Protein AF-A0A4Y8L0P9-F1 (afdb_monomer_lite)

Organism: NCBI:txid45254

InterPro domains:
  IPR027848 Protein of unknown function DUF4494 [PF14902] (101-232)

Sequence (253 aa):
MNLLQKKTLPVEEANGWYLMQTEKRYWDEDFLNEDTGNVSTVERYETLCGKGTQINDILKSLLIENDIKTVKVSNIPLLGQQEKNLNLWGTDVKILTGKGNKKSYIVTADSPAAAEVFISEYLEVNLEATFKLIKINEQDYQKVIKIYDSEKEQLKLNKKRICWYKAQIYSLFDDGEDEGEGSSAGSRNVLVQATSFDKAMAAIKAVMTQNEFDSIYNTFKKLEELSIVDVFMPDENLVYYSDEDLTKITVED

Foldseek 3Di:
DDPKDKDKDFLVPQAQWFAQAFDKAKDWDWDQDPVPRDIDIDIDIDTQGGQQDGRDPVSSVSCVVRVNGITMTINGGDDDDDDQDWFKKKWWKWFPPDPTDIAIEIATDSDQVRVVVVVVVVCVVPPPTDMDTDDIDTDQAPAEAEADVVVVVVCVVVVQDKFKKKFWFFFPDPVPPDPDPDDDRDIHIYIYIDSDPVVRLLRLPLVDPPPGGPGGGPDMDTCVVVNYDYYHDDPPRYHYDDPVSSVVVVVVD

pLDDT: mean 80.25, std 14.43, range [36.34, 96.75]

Structure (mmCIF, N/CA/C/O backbone):
data_AF-A0A4Y8L0P9-F1
#
_entry.id   AF-A0A4Y8L0P9-F1
#
loop_
_atom_site.group_PDB
_atom_site.id
_atom_site.type_symbol
_atom_site.label_atom_id
_atom_site.label_alt_id
_atom_site.label_comp_id
_atom_site.label_asym_id
_atom_site.label_entity_id
_atom_site.label_seq_id
_atom_site.pdbx_PDB_ins_code
_atom_site.Cartn_x
_atom_site.Cartn_y
_atom_site.Cartn_z
_atom_site.occupancy
_atom_site.B_iso_or_equiv
_atom_site.auth_seq_id
_atom_site.auth_comp_id
_atom_site.auth_asym_id
_atom_site.auth_atom_id
_atom_site.pdbx_PDB_model_num
ATOM 1 N N . MET A 1 1 ? -9.695 -21.841 29.393 1.00 52.19 1 MET A N 1
ATOM 2 C CA . MET A 1 1 ? -9.459 -20.520 28.770 1.00 52.19 1 MET A CA 1
ATOM 3 C C . MET A 1 1 ? -10.555 -20.293 27.747 1.00 52.19 1 MET A C 1
ATOM 5 O O . MET A 1 1 ? -10.726 -21.152 26.892 1.00 52.19 1 MET A O 1
ATOM 9 N N . ASN A 1 2 ? -11.312 -19.198 27.847 1.00 60.72 2 ASN A N 1
ATOM 10 C CA . ASN A 1 2 ? -12.211 -18.814 26.758 1.00 60.72 2 ASN A CA 1
ATOM 11 C C . ASN A 1 2 ? -11.352 -18.400 25.562 1.00 60.72 2 ASN A C 1
ATOM 13 O O . ASN A 1 2 ? -10.465 -17.562 25.703 1.00 60.72 2 ASN A O 1
ATOM 17 N N . LEU A 1 3 ? -11.591 -19.016 24.407 1.00 81.56 3 LEU A N 1
ATOM 18 C CA . LEU A 1 3 ? -10.968 -18.600 23.154 1.00 81.56 3 LEU A CA 1
ATOM 19 C C . LEU A 1 3 ? -11.388 -17.159 22.838 1.00 81.56 3 LEU A C 1
ATOM 21 O O . LEU A 1 3 ? -12.546 -16.783 23.050 1.00 81.56 3 LEU A O 1
ATOM 25 N N . LEU A 1 4 ? -10.445 -16.359 22.340 1.00 87.56 4 LEU A N 1
ATOM 26 C CA . LEU A 1 4 ? -10.720 -15.006 21.869 1.00 87.56 4 LEU A CA 1
ATOM 27 C C . LEU A 1 4 ? -11.671 -15.081 20.669 1.00 87.56 4 LEU A C 1
ATOM 29 O O . LEU A 1 4 ? -11.335 -15.651 19.634 1.00 87.56 4 LEU A O 1
ATOM 33 N N . GLN A 1 5 ? -12.849 -14.487 20.811 1.00 88.31 5 GLN A N 1
ATOM 34 C CA . GLN A 1 5 ? -13.837 -14.329 19.751 1.00 88.31 5 GLN A CA 1
ATOM 35 C C . GLN A 1 5 ? -13.847 -12.870 19.310 1.00 88.31 5 GLN A C 1
ATOM 37 O O . GLN A 1 5 ? -13.858 -11.975 20.153 1.00 88.31 5 GLN A O 1
ATOM 42 N N . LYS A 1 6 ? -13.845 -12.642 17.995 1.00 91.00 6 LYS A N 1
ATOM 43 C CA . LYS A 1 6 ? -13.871 -11.319 17.362 1.00 91.00 6 LYS A CA 1
ATOM 44 C C . LYS A 1 6 ? -15.041 -11.267 16.389 1.00 91.00 6 LYS A C 1
ATOM 46 O O . LYS A 1 6 ? -15.241 -12.232 15.650 1.00 91.00 6 LYS A O 1
ATOM 51 N N . LYS A 1 7 ? -15.804 -10.178 16.389 1.00 90.38 7 LYS A N 1
ATOM 52 C CA . LYS A 1 7 ? -16.951 -9.977 15.492 1.00 90.38 7 LYS A CA 1
ATOM 53 C C . LYS A 1 7 ? -17.064 -8.508 15.102 1.00 90.38 7 LYS A C 1
ATOM 55 O O . LYS A 1 7 ? -16.663 -7.643 15.872 1.00 90.38 7 LYS A O 1
ATOM 60 N N . THR A 1 8 ? -17.649 -8.242 13.942 1.00 92.25 8 THR A N 1
ATOM 61 C CA . THR A 1 8 ? -18.231 -6.931 13.635 1.00 92.25 8 THR A CA 1
ATOM 62 C C . THR A 1 8 ? -19.728 -7.052 13.871 1.00 92.25 8 THR A C 1
ATOM 64 O O . THR A 1 8 ? -20.345 -7.959 13.313 1.00 92.25 8 THR A O 1
ATOM 67 N N . LEU A 1 9 ? -20.291 -6.199 14.722 1.00 92.00 9 LEU A N 1
ATOM 68 C CA . LEU A 1 9 ? -21.715 -6.207 15.065 1.00 92.00 9 LEU A CA 1
ATOM 69 C C . LEU A 1 9 ? -22.318 -4.812 14.861 1.00 92.00 9 LEU A C 1
ATOM 71 O O . LEU A 1 9 ? -21.592 -3.823 15.021 1.00 92.00 9 LEU A O 1
ATOM 75 N N . PRO A 1 10 ? -23.625 -4.715 14.557 1.00 95.44 10 PRO A N 1
ATOM 76 C CA . PRO A 1 10 ? -24.383 -3.486 14.765 1.00 95.44 10 PRO A CA 1
ATOM 77 C C . PRO A 1 10 ? -24.234 -3.011 16.214 1.00 95.44 10 PRO A C 1
ATOM 79 O O . PRO A 1 10 ? -24.186 -3.836 17.135 1.00 95.44 10 PRO A O 1
ATOM 82 N N . VAL A 1 11 ? -24.143 -1.698 16.432 1.00 94.25 11 VAL A N 1
ATOM 83 C CA . VAL A 1 11 ? -23.936 -1.130 17.778 1.00 94.25 11 VAL A CA 1
ATOM 84 C C . VAL A 1 11 ? -25.048 -1.550 18.741 1.00 94.25 11 VAL A C 1
ATOM 86 O O . VAL A 1 11 ? -24.783 -1.857 19.905 1.00 94.25 11 VAL A O 1
ATOM 89 N N . GLU A 1 12 ? -26.278 -1.658 18.250 1.00 94.12 12 GLU A N 1
ATOM 90 C CA . GLU A 1 12 ? -27.466 -2.058 19.002 1.00 94.12 12 GLU A CA 1
ATOM 91 C C . GLU A 1 12 ? -27.321 -3.456 19.628 1.00 94.12 12 GLU A C 1
ATOM 93 O O . GLU A 1 12 ? -27.795 -3.693 20.744 1.00 94.12 12 GLU A O 1
ATOM 98 N N . GLU A 1 13 ? -26.615 -4.359 18.942 1.00 94.88 13 GLU A N 1
ATOM 99 C CA . GLU A 1 13 ? -26.410 -5.760 19.333 1.00 94.88 13 GLU A CA 1
ATOM 100 C C . GLU A 1 13 ? -25.115 -5.986 20.132 1.00 94.88 13 GLU A C 1
ATOM 102 O O . GLU A 1 13 ? -24.871 -7.080 20.646 1.00 94.88 13 GLU A O 1
ATOM 107 N N . ALA A 1 14 ? -24.270 -4.963 20.265 1.00 93.88 14 ALA A N 1
ATOM 108 C CA . ALA A 1 14 ? -22.917 -5.099 20.798 1.00 93.88 14 ALA A CA 1
ATOM 109 C C . ALA A 1 14 ? -22.829 -5.062 22.339 1.00 93.88 14 ALA A C 1
ATOM 111 O O . ALA A 1 14 ? -21.731 -5.087 22.898 1.00 93.88 14 ALA A O 1
ATOM 112 N N . ASN A 1 15 ? -23.966 -5.026 23.045 1.00 94.75 15 ASN A N 1
ATOM 113 C CA . ASN A 1 15 ? -24.003 -4.903 24.504 1.00 94.75 15 ASN A CA 1
ATOM 114 C C . ASN A 1 15 ? -23.247 -6.048 25.204 1.00 94.75 15 ASN A C 1
ATOM 116 O O . ASN A 1 15 ? -23.422 -7.223 24.876 1.00 94.75 15 ASN A O 1
ATOM 120 N N . GLY A 1 16 ? -22.414 -5.707 26.187 1.00 93.31 16 GLY A N 1
ATOM 121 C CA . GLY A 1 16 ? -21.605 -6.662 26.947 1.00 93.31 16 GLY A CA 1
ATOM 122 C C . GLY A 1 16 ? -20.302 -7.102 26.268 1.00 93.31 16 GLY A C 1
ATOM 123 O O . GLY A 1 16 ? -19.461 -7.694 26.949 1.00 93.31 16 GLY A O 1
ATOM 124 N N . TRP A 1 17 ? -20.091 -6.786 24.985 1.00 96.75 17 TRP A N 1
ATOM 125 C CA . TRP A 1 17 ? -18.815 -7.004 24.300 1.00 96.75 17 TRP A CA 1
ATOM 126 C C . TRP A 1 17 ? -17.818 -5.867 24.568 1.00 96.75 17 TRP A C 1
ATOM 128 O O . TRP A 1 17 ? -18.194 -4.785 25.007 1.00 96.75 17 TRP A O 1
ATOM 138 N N . TYR A 1 18 ? -16.536 -6.097 24.283 1.00 95.69 18 TYR A N 1
ATOM 139 C CA . TYR A 1 18 ? -15.468 -5.106 24.438 1.00 95.69 18 TYR A CA 1
ATOM 140 C C . TYR A 1 18 ? -15.005 -4.571 23.085 1.00 95.69 18 TYR A C 1
ATOM 142 O O . TYR A 1 18 ? -14.756 -5.359 22.168 1.00 95.69 18 TYR A O 1
ATOM 150 N N . LEU A 1 19 ? -14.820 -3.256 22.969 1.00 92.81 19 LEU A N 1
ATOM 151 C CA . LEU A 1 19 ? -14.324 -2.617 21.746 1.00 92.81 19 LEU A CA 1
ATOM 152 C C . LEU A 1 19 ? -12.920 -3.105 21.368 1.00 92.81 19 LEU A C 1
ATOM 154 O O . LEU A 1 19 ? -12.025 -3.201 22.209 1.00 92.81 19 LEU A O 1
ATOM 158 N N . MET A 1 20 ? -12.703 -3.391 20.085 1.00 91.25 20 MET A N 1
ATOM 159 C CA . MET A 1 20 ? -11.395 -3.812 19.566 1.00 91.25 20 MET A CA 1
ATOM 160 C C . MET A 1 20 ? -10.503 -2.655 19.110 1.00 91.25 20 MET A C 1
ATOM 162 O O . MET A 1 20 ? -9.304 -2.863 18.898 1.00 91.25 20 MET A O 1
ATOM 166 N N . GLN A 1 21 ? -11.069 -1.463 18.962 1.00 88.19 21 GLN A N 1
ATOM 167 C CA . GLN A 1 21 ? -10.394 -0.248 18.519 1.00 88.19 21 GLN A CA 1
ATOM 168 C C . GLN A 1 21 ? -10.961 0.955 19.279 1.00 88.19 21 GLN A C 1
ATOM 170 O O . GLN A 1 21 ? -12.032 0.862 19.874 1.00 88.19 21 GLN A O 1
ATOM 175 N N . THR A 1 22 ? -10.210 2.052 19.297 1.00 89.06 22 THR A N 1
ATOM 176 C CA . THR A 1 22 ? -10.682 3.327 19.840 1.00 89.06 22 THR A CA 1
ATOM 177 C C . THR A 1 22 ? -11.593 3.969 18.806 1.00 89.06 22 THR A C 1
ATOM 179 O O . THR A 1 22 ? -11.155 4.196 17.679 1.00 89.06 22 THR A O 1
ATOM 182 N N . GLU A 1 23 ? -12.835 4.253 19.182 1.00 91.06 23 GLU A N 1
ATOM 183 C CA . GLU A 1 23 ? -13.793 4.912 18.297 1.00 91.06 23 GLU A CA 1
ATOM 184 C C . GLU A 1 23 ? -13.637 6.429 18.421 1.00 91.06 23 GLU A C 1
ATOM 186 O O . GLU A 1 23 ? -13.545 6.980 19.527 1.00 91.06 23 GLU A O 1
ATOM 191 N N . LYS A 1 24 ? -13.568 7.100 17.272 1.00 91.19 24 LYS A N 1
ATOM 192 C CA . LYS A 1 24 ? -13.300 8.533 17.158 1.00 91.19 24 LYS A CA 1
ATOM 193 C C . LYS A 1 24 ? -14.349 9.192 16.277 1.00 91.19 24 LYS A C 1
ATOM 195 O O . LYS A 1 24 ? -14.805 8.596 15.305 1.00 91.19 24 LYS A O 1
ATOM 200 N N . ARG A 1 25 ? -14.679 10.435 16.599 1.00 88.31 25 ARG A N 1
ATOM 201 C CA . ARG A 1 25 ? -15.443 11.331 15.734 1.00 88.31 25 ARG A CA 1
ATOM 202 C C . ARG A 1 25 ? -14.465 12.247 15.016 1.00 88.31 25 ARG A C 1
ATOM 204 O O . ARG A 1 25 ? -13.615 12.830 15.683 1.00 88.31 25 ARG A O 1
ATOM 211 N N . TYR A 1 26 ? -14.620 12.392 13.707 1.00 86.62 26 TYR A N 1
ATOM 212 C CA . TYR A 1 26 ? -13.835 13.307 12.881 1.00 86.62 26 TYR A CA 1
ATOM 213 C C . TYR A 1 26 ? -14.712 14.465 12.401 1.00 86.62 26 TYR A C 1
ATOM 215 O O . TYR A 1 26 ? -15.915 14.282 12.191 1.00 86.62 26 TYR A O 1
ATOM 223 N N . TRP A 1 27 ? -14.133 15.653 12.269 1.00 89.81 27 TRP A N 1
ATOM 224 C CA . TRP A 1 27 ? -14.776 16.797 11.625 1.00 89.81 27 TRP A CA 1
ATOM 225 C C . TRP A 1 27 ? -13.727 17.725 11.021 1.00 89.81 27 TRP A C 1
ATOM 227 O O . TRP A 1 27 ? -12.618 17.843 11.543 1.00 89.81 27 TRP A O 1
ATOM 237 N N . ASP A 1 28 ? -14.112 18.406 9.951 1.00 89.94 28 ASP A N 1
ATOM 238 C CA . ASP A 1 28 ? -13.279 19.403 9.294 1.00 89.94 28 ASP A CA 1
ATOM 2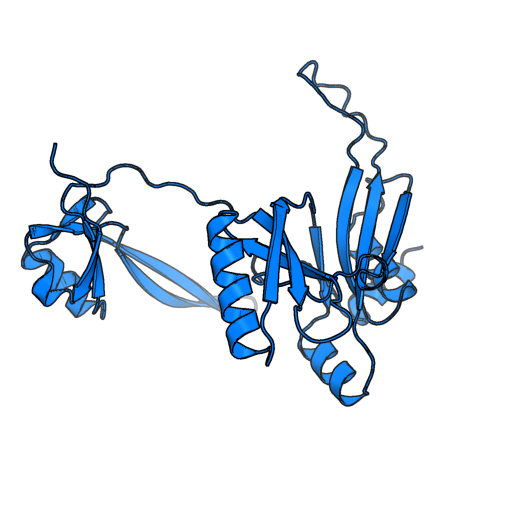39 C C . ASP A 1 28 ? -13.485 20.774 9.937 1.00 89.94 28 ASP A C 1
ATOM 241 O O . ASP A 1 28 ? -14.614 21.194 10.212 1.00 89.94 28 ASP A O 1
ATOM 245 N N . GLU A 1 29 ? -12.382 21.469 10.196 1.00 89.25 29 GLU A N 1
ATOM 246 C CA . GLU A 1 29 ? -12.377 22.839 10.689 1.00 89.25 29 GLU A CA 1
ATOM 247 C C . GLU A 1 29 ? -11.631 23.726 9.688 1.00 89.25 29 GLU A C 1
ATOM 249 O O . GLU A 1 29 ? -10.442 23.532 9.418 1.00 89.25 29 GLU A O 1
ATOM 254 N N . ASP A 1 30 ? -12.354 24.686 9.115 1.00 88.38 30 ASP A N 1
ATOM 255 C CA . ASP A 1 30 ? -11.819 25.631 8.144 1.00 88.38 30 ASP A CA 1
ATOM 256 C C . ASP A 1 30 ? -11.225 26.846 8.854 1.00 88.38 30 ASP A C 1
ATOM 258 O O . ASP A 1 30 ? -11.911 27.577 9.573 1.00 88.38 30 ASP A O 1
ATOM 262 N N . PHE A 1 31 ? -9.946 27.097 8.600 1.00 81.88 31 PHE A N 1
ATOM 263 C CA . PHE A 1 31 ? -9.240 28.272 9.091 1.00 81.88 31 PHE A CA 1
ATOM 264 C C . PHE A 1 31 ? -8.984 29.231 7.936 1.00 81.88 31 PHE A C 1
ATOM 266 O O . PHE A 1 31 ? -8.314 28.885 6.963 1.00 81.88 31 PHE A O 1
ATOM 273 N N . LEU A 1 32 ? -9.494 30.457 8.051 1.00 82.12 32 LEU A N 1
ATOM 274 C CA . LEU A 1 32 ? -9.137 31.538 7.143 1.00 82.12 32 LEU A CA 1
ATOM 275 C C . LEU A 1 32 ? -7.793 32.120 7.582 1.00 82.12 32 LEU A C 1
ATOM 277 O O . LEU A 1 32 ? -7.670 32.667 8.677 1.00 82.12 32 LEU A O 1
ATOM 281 N N . ASN A 1 33 ? -6.786 32.020 6.724 1.00 78.00 33 ASN A N 1
ATOM 282 C CA . ASN A 1 33 ? -5.516 32.689 6.941 1.00 78.00 33 ASN A CA 1
ATOM 283 C C . ASN A 1 33 ? -5.669 34.171 6.557 1.00 78.00 33 ASN A C 1
ATOM 285 O O . ASN A 1 33 ? -5.747 34.500 5.373 1.00 78.00 33 ASN A O 1
ATOM 289 N N . GLU A 1 34 ? -5.731 35.058 7.553 1.00 78.06 34 GLU A N 1
ATOM 290 C CA . GLU A 1 34 ? -5.972 36.497 7.351 1.00 78.06 34 GLU A CA 1
ATOM 291 C C . GLU A 1 34 ? -4.871 37.196 6.530 1.00 78.06 34 GLU A C 1
ATOM 293 O O . GLU A 1 34 ? -5.160 38.174 5.842 1.00 78.06 34 GLU A O 1
ATOM 298 N N . ASP A 1 35 ? -3.643 36.666 6.523 1.00 75.31 35 ASP A N 1
ATOM 299 C CA . ASP A 1 35 ? -2.514 37.243 5.780 1.00 75.31 35 ASP A CA 1
ATOM 300 C C . ASP A 1 35 ? -2.540 36.889 4.283 1.00 75.31 35 ASP A C 1
ATOM 302 O O . ASP A 1 35 ? -2.032 37.639 3.448 1.00 75.31 35 ASP A O 1
ATOM 306 N N . THR A 1 36 ? -3.120 35.739 3.925 1.00 77.00 36 THR A N 1
ATOM 307 C CA . THR A 1 36 ? -3.117 35.216 2.542 1.00 77.00 36 THR A CA 1
ATOM 308 C C . THR A 1 36 ? -4.503 35.146 1.903 1.00 77.00 36 THR A C 1
ATOM 310 O O . THR A 1 36 ? -4.601 34.998 0.687 1.00 77.00 36 THR A O 1
ATOM 313 N N . GLY A 1 37 ? -5.575 35.247 2.693 1.00 76.12 37 GLY A N 1
ATOM 314 C CA . GLY A 1 37 ? -6.960 35.079 2.245 1.00 76.12 37 GLY A CA 1
ATOM 315 C C . GLY A 1 37 ? -7.337 33.637 1.881 1.00 76.12 37 GLY A C 1
ATOM 316 O O . GLY A 1 37 ? -8.448 33.405 1.407 1.00 76.12 37 GLY A O 1
ATOM 317 N N . ASN A 1 38 ? -6.437 32.672 2.093 1.00 76.75 38 ASN A N 1
ATOM 318 C CA . ASN A 1 38 ? -6.672 31.263 1.792 1.00 76.75 38 ASN A CA 1
ATOM 319 C C . ASN A 1 38 ? -7.375 30.558 2.958 1.00 76.75 38 ASN A C 1
ATOM 321 O O . ASN A 1 38 ? -7.052 30.792 4.123 1.00 76.75 38 ASN A O 1
ATOM 325 N N . VAL A 1 39 ? -8.301 29.656 2.631 1.00 78.06 39 VAL A N 1
ATOM 326 C CA . VAL A 1 39 ? -8.929 28.749 3.598 1.00 78.06 39 VAL A CA 1
ATOM 327 C C . VAL A 1 39 ? -8.111 27.463 3.648 1.00 78.06 39 VAL A C 1
ATOM 329 O O . VAL A 1 39 ? -7.940 26.796 2.628 1.00 78.06 39 VAL A O 1
ATOM 332 N N . SER A 1 40 ? -7.587 27.127 4.821 1.00 79.50 40 SER A N 1
ATOM 333 C CA . SER A 1 40 ? -6.978 25.826 5.092 1.00 79.50 40 SER A CA 1
ATOM 334 C C . SER A 1 40 ? -7.942 24.979 5.910 1.00 79.50 40 SER A C 1
ATOM 336 O O . SER A 1 40 ? -8.287 25.359 7.029 1.00 79.50 40 SER A O 1
ATOM 338 N N . THR A 1 41 ? -8.336 23.831 5.374 1.00 81.12 41 THR A N 1
ATOM 339 C CA . THR A 1 41 ? -9.147 22.837 6.081 1.00 81.12 41 THR A CA 1
ATOM 340 C C . THR A 1 41 ? -8.237 21.910 6.879 1.00 81.12 41 THR A C 1
ATOM 342 O O . THR A 1 41 ? -7.267 21.369 6.341 1.00 81.12 41 THR A O 1
ATOM 345 N N . VAL A 1 42 ? -8.528 21.733 8.165 1.00 84.50 42 VAL A N 1
ATOM 346 C CA . VAL A 1 42 ? -7.805 20.812 9.050 1.00 84.50 42 VAL A CA 1
ATOM 347 C C . VAL A 1 42 ? -8.786 19.784 9.599 1.00 84.50 42 VAL A C 1
ATOM 349 O O . VAL A 1 42 ? -9.760 20.147 10.254 1.00 84.50 42 VAL A O 1
ATOM 352 N N . GLU A 1 43 ? -8.494 18.502 9.387 1.00 84.00 43 GLU A N 1
ATOM 353 C CA . GLU A 1 43 ? -9.258 17.410 9.992 1.00 84.00 43 GLU A CA 1
ATOM 354 C C . GLU A 1 43 ? -8.918 17.314 11.490 1.00 84.00 43 GLU A C 1
ATOM 356 O O . GLU A 1 43 ? -7.757 17.169 11.899 1.00 84.00 43 GLU A O 1
ATOM 361 N N . ARG A 1 44 ? -9.940 17.414 12.336 1.00 88.94 44 ARG A N 1
ATOM 362 C CA . ARG A 1 44 ? -9.860 17.227 13.787 1.00 88.94 44 ARG A CA 1
ATOM 363 C C . ARG A 1 44 ? -10.514 15.913 14.174 1.00 88.94 44 ARG A C 1
ATOM 365 O O . ARG A 1 44 ? -11.380 15.398 13.471 1.00 88.94 44 ARG A O 1
ATOM 372 N N . TYR A 1 45 ? -10.124 15.388 15.335 1.00 89.38 45 TYR A N 1
ATOM 373 C CA . TYR A 1 45 ? -10.791 14.231 15.910 1.00 89.38 45 TYR A CA 1
ATOM 374 C C . TYR A 1 45 ? -10.952 14.328 17.426 1.00 89.38 45 TYR A C 1
ATOM 376 O O . TYR A 1 45 ? -10.100 14.864 18.136 1.00 89.38 45 TYR A O 1
ATOM 384 N N . GLU A 1 46 ? -12.024 13.722 17.921 1.00 91.12 46 GLU A N 1
ATOM 385 C CA . GLU A 1 46 ? -12.300 13.501 19.338 1.00 91.12 46 GLU A CA 1
ATOM 386 C C . GLU A 1 46 ? -12.427 11.999 19.582 1.00 91.12 46 GLU A C 1
ATOM 388 O O . GLU A 1 46 ? -13.024 11.266 18.793 1.00 91.12 46 GLU A O 1
ATOM 393 N N . THR A 1 47 ? -11.851 11.518 20.681 1.00 92.00 47 THR A N 1
ATOM 394 C CA . THR A 1 47 ? -12.025 10.122 21.089 1.00 92.00 47 THR A CA 1
ATOM 395 C C . THR A 1 47 ? -13.355 9.968 21.816 1.00 92.00 47 THR A C 1
ATOM 397 O O . THR A 1 47 ? -13.525 10.529 22.893 1.00 92.00 47 THR A O 1
ATOM 400 N N . LEU A 1 48 ? -14.266 9.166 21.263 1.00 92.31 48 LEU A N 1
ATOM 401 C CA . LEU A 1 48 ? -15.562 8.875 21.882 1.00 92.31 48 LEU A CA 1
ATOM 402 C C . LEU A 1 48 ? -15.413 7.835 22.992 1.00 92.31 48 LEU A C 1
ATOM 404 O O . LEU A 1 48 ? -15.941 7.987 24.091 1.00 92.31 48 LEU A O 1
ATOM 408 N N . CYS A 1 49 ? -14.686 6.754 22.705 1.00 91.25 49 CYS A N 1
ATOM 409 C CA . CYS A 1 49 ? -14.428 5.697 23.674 1.00 91.25 49 CYS A CA 1
ATOM 410 C C . CYS A 1 49 ? -13.174 4.890 23.325 1.00 91.25 49 CYS A C 1
ATOM 412 O O . CYS A 1 49 ? -12.823 4.691 22.161 1.00 91.25 49 CYS A O 1
ATOM 414 N N . GLY A 1 50 ? -12.479 4.440 24.369 1.00 89.44 50 GLY A N 1
ATOM 415 C CA . GLY A 1 50 ? -11.217 3.726 24.245 1.00 89.44 50 GLY A CA 1
ATOM 416 C C . GLY A 1 50 ? -11.385 2.267 23.825 1.00 89.44 50 GLY A C 1
ATOM 417 O O . GLY A 1 50 ? -12.368 1.595 24.146 1.00 89.44 50 GLY A O 1
ATOM 418 N N . LYS A 1 51 ? -10.359 1.742 23.156 1.00 90.00 51 LYS A N 1
ATOM 419 C CA . LYS A 1 51 ? -10.203 0.303 22.951 1.00 90.00 51 LYS A CA 1
ATOM 420 C C . LYS A 1 51 ? -10.286 -0.459 24.282 1.00 90.00 51 LYS A C 1
ATOM 422 O O . LYS A 1 51 ? -9.731 -0.038 25.293 1.00 90.00 51 LYS A O 1
ATOM 427 N N . GLY A 1 52 ? -10.943 -1.615 24.266 1.00 92.31 52 GLY A N 1
ATOM 428 C CA . GLY A 1 52 ? -11.086 -2.482 25.433 1.00 92.31 52 GLY A CA 1
ATOM 429 C C . GLY A 1 52 ? -12.179 -2.044 26.409 1.00 92.31 52 GLY A C 1
ATOM 430 O O . GLY A 1 52 ? -12.434 -2.769 27.367 1.00 92.31 52 GLY A O 1
ATOM 431 N N . THR A 1 53 ? -12.860 -0.917 26.172 1.00 94.12 53 THR A N 1
ATOM 432 C CA . THR A 1 53 ? -14.044 -0.520 26.943 1.00 94.12 53 THR A CA 1
ATOM 433 C C . THR A 1 53 ? -15.204 -1.475 26.661 1.00 94.12 53 THR A C 1
ATOM 435 O O . THR A 1 53 ? -15.465 -1.835 25.510 1.00 94.12 53 THR A O 1
ATOM 438 N N . GLN A 1 54 ? -15.891 -1.910 27.7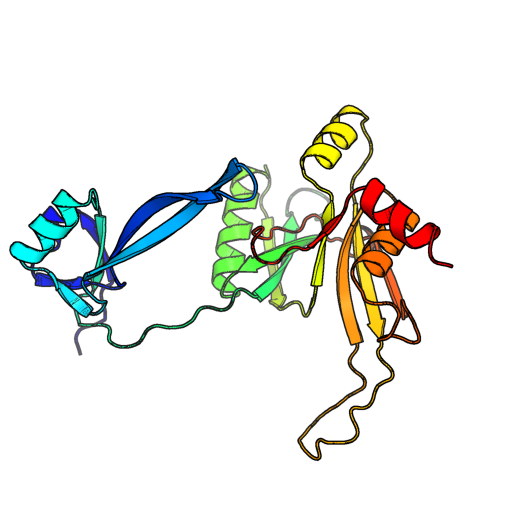21 1.00 96.19 54 GLN A N 1
ATOM 439 C CA . GLN A 1 54 ? -17.097 -2.722 27.591 1.00 96.19 54 GLN A CA 1
ATOM 440 C C . GLN A 1 54 ? -18.259 -1.855 27.111 1.00 96.19 54 GLN A C 1
ATOM 442 O O . GLN A 1 54 ? -18.530 -0.796 27.677 1.00 96.19 54 GLN A O 1
ATOM 447 N N . ILE A 1 55 ? -18.962 -2.325 26.090 1.00 96.00 55 ILE A N 1
ATOM 448 C CA . ILE A 1 55 ? -20.122 -1.648 25.529 1.00 96.00 55 ILE A CA 1
ATOM 449 C C . ILE A 1 55 ? -21.304 -1.840 26.478 1.00 96.00 55 ILE A C 1
ATOM 451 O O . ILE A 1 55 ? -21.696 -2.968 26.785 1.00 96.00 55 ILE A O 1
ATOM 455 N N . ASN A 1 56 ? -21.861 -0.717 26.922 1.00 95.88 56 ASN A N 1
ATOM 456 C CA . ASN A 1 56 ? -23.090 -0.613 27.699 1.00 95.88 56 ASN A CA 1
ATOM 457 C C . ASN A 1 56 ? -24.093 0.296 26.965 1.00 95.88 56 ASN A C 1
ATOM 459 O O . ASN A 1 56 ? -23.789 0.834 25.899 1.00 95.88 56 ASN A O 1
ATOM 463 N N . ASP A 1 5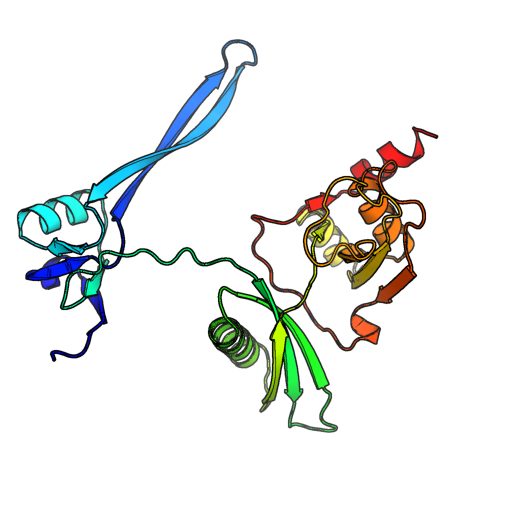7 ? -25.285 0.491 27.531 1.00 95.88 57 ASP A N 1
ATOM 464 C CA . ASP A 1 57 ? -26.327 1.310 26.897 1.00 95.88 57 ASP A CA 1
ATOM 465 C C . ASP A 1 57 ? -25.898 2.767 26.655 1.00 95.88 57 ASP A C 1
ATOM 467 O O . ASP A 1 57 ? -26.246 3.333 25.625 1.00 95.88 57 ASP A O 1
ATOM 471 N N . ILE A 1 58 ? -25.071 3.340 27.536 1.00 94.25 58 ILE A N 1
ATOM 472 C CA . ILE A 1 58 ? -24.538 4.704 27.385 1.00 94.25 58 ILE A CA 1
ATOM 473 C C . ILE A 1 58 ? -23.584 4.781 26.187 1.00 94.25 58 ILE A C 1
ATOM 475 O O . ILE A 1 58 ? -23.713 5.676 25.355 1.00 94.25 58 ILE A O 1
ATOM 479 N N . LEU A 1 59 ? -22.650 3.829 26.074 1.00 94.44 59 LEU A N 1
ATOM 480 C CA . LEU A 1 59 ? -21.708 3.770 24.955 1.00 94.44 59 LEU A CA 1
ATOM 481 C C . LEU A 1 59 ? -22.438 3.569 23.626 1.00 94.44 59 LEU A C 1
ATOM 483 O O . LEU A 1 59 ? -22.070 4.191 22.637 1.00 94.44 59 LEU A O 1
ATOM 487 N N . LYS A 1 60 ? -23.475 2.723 23.597 1.00 94.94 60 LYS A N 1
ATOM 488 C CA . LYS A 1 60 ? -24.282 2.521 22.387 1.00 94.94 60 LYS A CA 1
ATOM 489 C C . LYS A 1 60 ? -24.936 3.820 21.932 1.00 94.94 60 LYS A C 1
ATOM 491 O O . LYS A 1 60 ? -24.800 4.164 20.764 1.00 94.94 60 LYS A O 1
ATOM 496 N N . SER A 1 61 ? -25.594 4.543 22.842 1.00 94.38 61 SER A N 1
ATOM 497 C CA . SER A 1 61 ? -26.200 5.838 22.516 1.00 94.38 61 SER A CA 1
ATOM 498 C C . SER A 1 61 ? -25.160 6.817 21.975 1.00 94.38 61 SER A C 1
ATOM 500 O O . SER A 1 61 ? -25.376 7.389 20.913 1.00 94.38 61 SER A O 1
ATOM 502 N N . LEU A 1 62 ? -23.995 6.923 22.628 1.00 94.56 62 LEU A N 1
ATOM 503 C CA . LEU A 1 62 ? -22.905 7.792 22.176 1.00 94.56 62 LEU A CA 1
ATOM 504 C C . LEU A 1 62 ? -22.424 7.439 20.759 1.00 94.56 62 LEU A C 1
ATOM 506 O O . LEU A 1 62 ? -22.222 8.327 19.937 1.00 94.56 62 LEU A O 1
ATOM 510 N N . LEU A 1 63 ? -22.228 6.153 20.463 1.00 93.75 63 LEU A N 1
ATOM 511 C CA . LEU A 1 63 ? -21.778 5.698 19.145 1.00 93.75 63 LEU A CA 1
ATOM 512 C C . LEU A 1 63 ? -22.828 5.985 18.059 1.00 93.75 63 LEU A C 1
ATOM 514 O O . LEU A 1 63 ? -22.484 6.521 17.007 1.00 93.75 63 LEU A O 1
ATOM 518 N N . ILE A 1 64 ? -24.103 5.694 18.334 1.00 94.31 64 ILE A N 1
ATOM 519 C CA . ILE A 1 64 ? -25.215 5.925 17.398 1.00 94.31 64 ILE A CA 1
ATOM 520 C C . ILE A 1 64 ? -25.399 7.422 17.118 1.00 94.31 64 ILE A C 1
ATOM 522 O O . ILE A 1 64 ? -25.565 7.814 15.964 1.00 94.31 64 ILE A O 1
ATOM 526 N N . GLU A 1 65 ? -25.326 8.271 18.148 1.00 94.31 65 GLU A N 1
ATOM 527 C CA . GLU A 1 65 ? -25.418 9.734 18.013 1.00 94.31 65 GLU A CA 1
ATOM 528 C C . GLU A 1 65 ? -24.295 10.327 17.147 1.00 94.31 65 GLU A C 1
ATOM 530 O O . GLU A 1 65 ? -24.469 11.398 16.567 1.00 94.31 65 GLU A O 1
ATOM 535 N N . ASN A 1 66 ? -23.167 9.623 17.020 1.00 92.38 66 ASN A N 1
ATOM 536 C CA . ASN A 1 66 ? -22.033 10.008 16.179 1.00 92.38 66 ASN A CA 1
ATOM 537 C C . ASN A 1 66 ? -21.968 9.214 14.852 1.00 92.38 66 ASN A C 1
ATOM 539 O O . ASN A 1 66 ? -20.897 9.096 14.264 1.00 92.38 66 ASN A O 1
ATOM 543 N N . ASP A 1 67 ? -23.102 8.675 14.381 1.00 91.25 67 ASP A N 1
ATOM 544 C CA . ASP A 1 67 ? -23.272 7.920 13.118 1.00 91.25 67 ASP A CA 1
ATOM 545 C C . ASP A 1 67 ? -22.397 6.650 12.990 1.00 91.25 67 ASP A C 1
ATOM 547 O O . ASP A 1 67 ? -22.172 6.123 11.897 1.00 91.25 67 ASP A O 1
ATOM 551 N N . ILE A 1 68 ? -21.941 6.087 14.114 1.00 90.31 68 ILE A N 1
ATOM 552 C CA . ILE A 1 68 ? -21.226 4.806 14.134 1.00 90.31 68 ILE A CA 1
ATOM 553 C C . ILE A 1 68 ? -22.256 3.677 14.211 1.00 90.31 68 ILE A C 1
ATOM 555 O O . ILE A 1 68 ? -22.833 3.404 15.260 1.00 90.31 68 ILE A O 1
ATOM 559 N N . LYS A 1 69 ? -22.478 2.996 13.082 1.00 91.12 69 LYS A N 1
ATOM 560 C CA . LYS A 1 69 ? -23.501 1.935 12.947 1.00 91.12 69 LYS A CA 1
ATOM 561 C C . LYS A 1 69 ? -23.003 0.551 13.335 1.00 91.1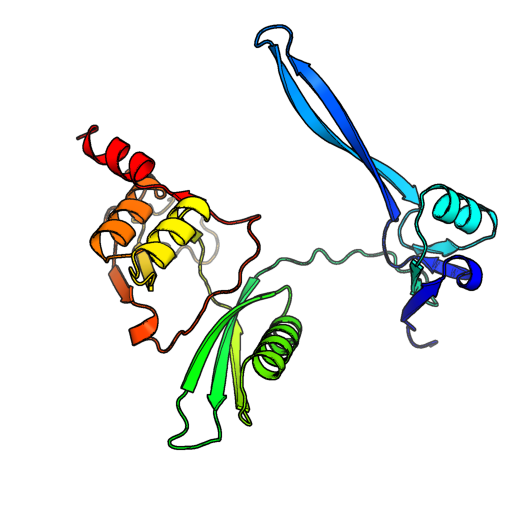2 69 LYS A C 1
ATOM 563 O O . LYS A 1 69 ? -23.774 -0.295 13.776 1.00 91.12 69 LYS A O 1
ATOM 568 N N . THR A 1 70 ? -21.711 0.296 13.153 1.00 92.62 70 THR A N 1
ATOM 569 C CA . THR A 1 70 ? -21.108 -1.019 13.391 1.00 92.62 70 THR A CA 1
ATOM 570 C C . THR A 1 70 ? -19.779 -0.883 14.101 1.00 92.62 70 THR A C 1
ATOM 572 O O . THR A 1 70 ? -18.987 -0.011 13.754 1.00 92.62 70 THR A O 1
ATOM 575 N N . VAL A 1 71 ? -19.499 -1.803 15.018 1.00 91.94 71 VAL A N 1
ATOM 576 C CA . VAL A 1 71 ? -18.260 -1.827 15.800 1.00 91.94 71 VAL A CA 1
ATOM 577 C C . VAL A 1 71 ? -17.595 -3.194 15.751 1.00 91.94 71 VAL A C 1
ATOM 579 O O . VAL A 1 71 ? -18.252 -4.239 15.695 1.00 91.94 71 VAL A O 1
ATOM 582 N N . LYS A 1 72 ? -16.260 -3.192 15.795 1.00 92.06 72 LYS A N 1
ATOM 583 C CA . LYS A 1 72 ? -15.458 -4.409 15.959 1.00 92.06 72 LYS A CA 1
ATOM 584 C C . LYS A 1 72 ? -15.314 -4.707 17.443 1.00 92.06 72 LYS A C 1
ATOM 586 O O . LYS A 1 72 ? -14.796 -3.885 18.199 1.00 92.06 72 LYS A O 1
ATOM 591 N N . VAL A 1 73 ? -15.738 -5.894 17.853 1.00 94.50 73 VAL A N 1
ATOM 592 C CA . VAL A 1 73 ? -15.843 -6.268 19.260 1.00 94.50 73 VAL A CA 1
ATOM 593 C C . VAL A 1 73 ? -15.221 -7.622 19.569 1.00 94.50 73 VAL A C 1
ATOM 595 O O . VAL A 1 73 ? -15.079 -8.491 18.706 1.00 94.50 73 VAL A O 1
ATOM 598 N N . SER A 1 74 ? -14.858 -7.797 20.834 1.00 93.25 74 SER A N 1
ATOM 599 C CA . SER A 1 74 ? -14.236 -9.000 21.377 1.00 93.25 74 SER A CA 1
ATOM 600 C C . SER A 1 74 ? -14.878 -9.426 22.692 1.00 93.25 74 SER A C 1
ATOM 602 O O . SER A 1 74 ? -15.448 -8.611 23.414 1.00 93.25 74 SER A O 1
ATOM 604 N N . ASN A 1 75 ? -14.833 -10.723 22.990 1.00 94.19 75 ASN A N 1
ATOM 605 C CA . ASN A 1 75 ? -15.427 -11.286 24.209 1.00 94.19 75 ASN A CA 1
ATOM 606 C C . ASN A 1 75 ? -14.585 -11.043 25.477 1.00 94.19 75 ASN A C 1
ATOM 608 O O . ASN A 1 75 ? -15.037 -11.355 26.575 1.00 94.19 75 ASN A O 1
ATOM 612 N N . ILE A 1 76 ? -13.368 -10.520 25.328 1.00 92.44 76 ILE A N 1
ATOM 613 C CA . ILE A 1 76 ? -12.446 -10.146 26.406 1.00 92.44 76 ILE A CA 1
ATOM 614 C C . ILE A 1 76 ? -11.811 -8.788 26.074 1.00 92.44 76 ILE A C 1
ATOM 616 O O . ILE A 1 76 ? -11.621 -8.503 24.892 1.00 92.44 76 ILE A O 1
ATOM 620 N N . PRO A 1 77 ? -11.448 -7.956 27.063 1.00 92.25 77 PRO A N 1
ATOM 621 C CA . PRO A 1 77 ? -10.853 -6.650 26.796 1.00 92.25 77 PRO A CA 1
ATOM 622 C C . PRO A 1 77 ? -9.466 -6.789 26.154 1.00 92.25 77 PRO A C 1
ATOM 624 O O . PRO A 1 77 ? -8.576 -7.450 26.693 1.00 92.25 77 PRO A O 1
ATOM 627 N N . LEU A 1 78 ? -9.265 -6.143 25.002 1.00 86.38 78 LEU A N 1
ATOM 628 C CA . LEU A 1 78 ? -7.965 -6.070 24.331 1.00 86.38 78 LEU A CA 1
ATOM 629 C C . LEU A 1 78 ? -7.228 -4.802 24.767 1.00 86.38 78 LEU A C 1
ATOM 631 O O . LEU A 1 78 ? -7.602 -3.712 24.354 1.00 86.38 78 LEU A O 1
ATOM 635 N N . LEU A 1 79 ? -6.168 -4.942 25.564 1.00 84.62 79 LEU A N 1
ATOM 636 C CA . LEU A 1 79 ? -5.438 -3.796 26.128 1.00 84.62 79 LEU A CA 1
ATOM 637 C C . LEU A 1 79 ? -4.347 -3.249 25.196 1.00 84.62 79 LEU A C 1
ATOM 639 O O . LEU A 1 79 ? -4.147 -2.045 25.110 1.00 84.62 79 LEU A O 1
ATOM 643 N N . GLY A 1 80 ? -3.638 -4.130 24.487 1.00 77.06 80 GLY A N 1
ATOM 644 C CA . GLY A 1 80 ? -2.560 -3.734 23.582 1.00 77.06 80 GLY A CA 1
ATOM 645 C C . GLY A 1 80 ? -3.078 -3.336 22.204 1.00 77.06 80 GLY A C 1
ATOM 646 O O . GLY A 1 80 ? -4.010 -3.953 21.679 1.00 77.06 80 GLY A O 1
ATOM 647 N N . GLN A 1 81 ? -2.456 -2.343 21.577 1.00 70.62 81 GLN A N 1
ATOM 648 C CA . GLN A 1 81 ? -2.628 -2.030 20.161 1.00 70.62 81 GLN A CA 1
ATOM 649 C C . GLN A 1 81 ? -1.359 -2.437 19.422 1.00 70.62 81 GLN A C 1
ATOM 651 O O . GLN A 1 81 ? -0.267 -2.029 19.793 1.00 70.62 81 GLN A O 1
ATOM 656 N N . GLN A 1 82 ? -1.512 -3.282 18.404 1.00 68.19 82 GLN A N 1
ATOM 657 C CA . GLN A 1 82 ? -0.417 -3.553 17.488 1.00 68.19 82 GLN A CA 1
ATOM 658 C C . GLN A 1 82 ? -0.336 -2.375 16.523 1.00 68.19 82 GLN A C 1
ATOM 660 O O . GLN A 1 82 ? -1.303 -2.107 15.805 1.00 68.19 82 GLN A O 1
ATOM 665 N N . GLU A 1 83 ? 0.800 -1.693 16.517 1.00 66.50 83 GLU A N 1
ATOM 666 C CA . GLU A 1 83 ? 1.174 -0.817 15.417 1.00 66.50 83 GLU A CA 1
ATOM 667 C C . GLU A 1 83 ? 1.481 -1.700 14.205 1.00 66.50 83 GLU A C 1
ATOM 669 O O . GLU A 1 83 ? 2.268 -2.647 14.280 1.00 66.50 83 GLU A O 1
ATOM 674 N N . LYS A 1 84 ? 0.747 -1.473 13.119 1.00 66.56 84 LYS A N 1
ATOM 675 C CA . LYS A 1 84 ? 0.901 -2.226 11.880 1.00 66.56 84 LYS A CA 1
ATOM 676 C C . LYS A 1 84 ? 1.686 -1.359 10.917 1.00 66.56 84 LYS A C 1
ATOM 678 O O . LYS A 1 84 ? 1.147 -0.381 10.412 1.00 66.56 84 LYS A O 1
ATOM 683 N N . ASN A 1 85 ? 2.927 -1.745 10.660 1.00 68.94 85 ASN A N 1
ATOM 684 C CA . ASN A 1 85 ? 3.727 -1.112 9.625 1.00 68.94 85 ASN A CA 1
ATOM 685 C C . ASN A 1 85 ? 3.364 -1.730 8.278 1.00 68.94 85 ASN A C 1
ATOM 687 O O . ASN A 1 85 ? 3.260 -2.951 8.144 1.00 68.94 85 ASN A O 1
ATOM 691 N N . LEU A 1 86 ? 3.111 -0.872 7.297 1.00 78.75 86 LEU A N 1
ATOM 692 C CA . LEU A 1 86 ? 2.848 -1.289 5.932 1.00 78.75 86 LEU A CA 1
ATOM 693 C C . LEU A 1 86 ? 4.182 -1.534 5.228 1.00 78.75 86 LEU A C 1
ATOM 695 O O . LEU A 1 86 ? 4.933 -0.594 4.981 1.00 78.75 86 LEU A O 1
ATOM 699 N N . ASN A 1 87 ? 4.442 -2.790 4.873 1.00 82.50 87 ASN A N 1
ATOM 700 C CA . ASN A 1 87 ? 5.635 -3.180 4.130 1.00 82.50 87 ASN A CA 1
ATOM 701 C C . ASN A 1 87 ? 5.272 -3.495 2.678 1.00 82.50 87 ASN A C 1
ATOM 703 O O . ASN A 1 87 ? 4.104 -3.682 2.316 1.00 82.50 87 ASN A O 1
ATOM 707 N N . LEU A 1 88 ? 6.291 -3.560 1.830 1.00 87.06 88 LEU A N 1
ATOM 708 C CA . LEU A 1 88 ? 6.141 -3.919 0.429 1.00 87.06 88 LEU A CA 1
ATOM 709 C C . LEU A 1 88 ? 6.367 -5.412 0.250 1.00 87.06 88 LEU A C 1
ATOM 711 O O . LEU A 1 88 ? 7.397 -5.947 0.643 1.00 87.06 88 LEU A O 1
ATOM 715 N N . TRP A 1 89 ? 5.422 -6.083 -0.394 1.00 89.38 89 TRP A N 1
ATOM 716 C CA . TRP A 1 89 ? 5.452 -7.522 -0.609 1.00 89.38 89 TRP A CA 1
ATOM 717 C C . TRP A 1 89 ? 5.444 -7.825 -2.100 1.00 89.38 89 TRP A C 1
ATOM 719 O O . TRP A 1 89 ? 4.531 -7.450 -2.828 1.00 89.38 89 TRP A O 1
ATOM 729 N N . GLY A 1 90 ? 6.472 -8.527 -2.560 1.00 90.88 90 GLY A N 1
ATOM 730 C CA . GLY A 1 90 ? 6.556 -9.084 -3.898 1.00 90.88 90 GLY A CA 1
ATOM 731 C C . GLY A 1 90 ? 5.812 -10.412 -3.944 1.00 90.88 90 GLY A C 1
ATOM 732 O O . GLY A 1 90 ? 6.172 -11.335 -3.211 1.00 90.88 90 GLY A O 1
ATOM 733 N N . THR A 1 91 ? 4.801 -10.521 -4.800 1.00 90.75 91 THR A N 1
ATOM 734 C CA . THR A 1 91 ? 3.975 -11.718 -4.975 1.00 90.75 91 THR A CA 1
ATOM 735 C C . THR A 1 91 ? 4.199 -12.313 -6.365 1.00 90.75 91 THR A C 1
ATOM 737 O O . THR A 1 91 ? 3.976 -11.673 -7.388 1.00 90.75 91 THR A O 1
ATOM 740 N N . ASP A 1 92 ? 4.672 -13.556 -6.418 1.00 90.81 92 ASP A N 1
ATOM 741 C CA . ASP A 1 92 ? 4.872 -14.298 -7.660 1.00 90.81 92 ASP A CA 1
ATOM 742 C C . ASP A 1 92 ? 3.681 -15.214 -7.919 1.00 90.81 92 ASP A C 1
ATOM 744 O O . ASP A 1 92 ? 3.373 -16.088 -7.108 1.00 90.81 92 ASP A O 1
ATOM 748 N N . VAL A 1 93 ? 3.069 -15.092 -9.090 1.00 90.25 93 VAL A N 1
ATOM 749 C CA . VAL A 1 93 ? 1.886 -15.849 -9.495 1.00 90.25 93 VAL A CA 1
ATOM 750 C C . VAL A 1 93 ? 2.149 -16.571 -10.812 1.00 90.25 93 VAL A C 1
ATOM 752 O O . VAL A 1 93 ? 2.689 -16.011 -11.767 1.00 90.25 93 VAL A O 1
ATOM 755 N N . LYS A 1 94 ? 1.754 -17.841 -10.888 1.00 89.44 94 LYS A N 1
ATOM 756 C CA . LYS A 1 94 ? 1.750 -18.629 -12.122 1.00 89.44 94 LYS A CA 1
ATOM 757 C C . LYS A 1 94 ? 0.328 -18.748 -12.643 1.00 89.44 94 LYS A C 1
ATOM 759 O O . LYS A 1 94 ? -0.524 -19.319 -11.967 1.00 89.44 94 LYS A O 1
ATOM 764 N N . ILE A 1 95 ? 0.094 -18.287 -13.865 1.00 86.44 95 ILE A N 1
ATOM 765 C CA . ILE A 1 95 ? -1.168 -18.542 -14.567 1.00 86.44 95 ILE A CA 1
ATOM 766 C C . ILE A 1 95 ? -1.128 -19.973 -15.117 1.00 86.44 95 ILE A C 1
ATOM 768 O O . ILE A 1 95 ? -0.141 -20.372 -15.740 1.00 86.44 95 ILE A O 1
ATOM 772 N N . LEU A 1 96 ? -2.163 -20.767 -14.841 1.00 83.06 96 LEU A N 1
ATOM 773 C CA . LEU A 1 96 ? -2.213 -22.194 -15.179 1.00 83.06 96 LEU A CA 1
ATOM 774 C C . LEU A 1 96 ? -2.803 -22.473 -16.569 1.00 83.06 96 LEU A C 1
ATOM 776 O O . LEU A 1 96 ? -2.712 -23.600 -17.049 1.00 83.06 96 LEU A O 1
ATOM 780 N N . THR A 1 97 ? -3.366 -21.469 -17.239 1.00 70.50 97 THR A N 1
ATOM 781 C CA . THR A 1 97 ? -3.847 -21.577 -18.622 1.00 70.50 97 THR A CA 1
ATOM 782 C C . THR A 1 97 ? -2.735 -21.242 -19.631 1.00 70.50 97 THR A C 1
ATOM 784 O O . THR A 1 97 ? -2.037 -20.235 -19.513 1.00 70.50 97 THR A O 1
ATOM 787 N N . GLY A 1 98 ? -2.554 -22.094 -20.650 1.00 64.81 98 GLY A N 1
ATOM 788 C CA . GLY A 1 98 ? -1.564 -21.906 -21.725 1.00 64.81 98 GLY A CA 1
ATOM 789 C C . GLY A 1 98 ? -0.106 -22.209 -21.331 1.00 64.81 98 GLY A C 1
ATOM 790 O O . GLY A 1 98 ? 0.163 -23.001 -20.428 1.00 64.81 98 GLY A O 1
ATOM 791 N N . LYS A 1 99 ? 0.869 -21.595 -22.028 1.00 60.78 99 LYS A N 1
ATOM 792 C CA . LYS A 1 99 ? 2.282 -21.597 -21.595 1.00 60.78 99 LYS A CA 1
ATOM 793 C C . LYS A 1 99 ? 2.361 -20.746 -20.327 1.00 60.78 99 LYS A C 1
ATOM 795 O O . LYS A 1 99 ? 2.416 -19.528 -20.422 1.00 60.78 99 LYS A O 1
ATOM 800 N N . GLY A 1 100 ? 2.264 -21.390 -19.164 1.00 61.66 100 GLY A N 1
ATOM 801 C CA . GLY A 1 100 ? 2.118 -20.719 -17.873 1.00 61.66 100 GLY A CA 1
ATOM 802 C C . GLY A 1 100 ? 3.210 -19.686 -17.615 1.00 61.66 100 GLY A C 1
ATOM 803 O O . GLY A 1 100 ? 4.326 -20.036 -17.230 1.00 61.66 100 GLY A O 1
ATOM 804 N N . ASN A 1 101 ? 2.870 -18.416 -17.824 1.00 76.38 101 ASN A N 1
ATOM 805 C CA . ASN A 1 101 ? 3.771 -17.299 -17.604 1.00 76.38 101 ASN A CA 1
ATOM 806 C C . ASN A 1 101 ? 3.743 -16.926 -16.123 1.00 76.38 101 ASN A C 1
ATOM 808 O O . ASN A 1 101 ? 2.676 -16.774 -15.520 1.00 76.38 101 ASN A O 1
ATOM 812 N N . LYS A 1 102 ? 4.936 -16.794 -15.544 1.00 84.62 102 LYS A N 1
ATOM 813 C CA . LYS A 1 102 ? 5.110 -16.227 -14.213 1.00 84.62 102 LYS A CA 1
ATOM 814 C C . LYS A 1 102 ? 4.890 -14.718 -14.311 1.00 84.62 102 LYS A C 1
ATOM 816 O O . LYS A 1 102 ? 5.472 -14.071 -15.178 1.00 84.62 102 LYS A O 1
ATOM 821 N N . LYS A 1 103 ? 4.043 -14.186 -13.442 1.00 85.62 103 LYS A N 1
ATOM 822 C CA . LYS A 1 103 ? 3.804 -12.756 -13.261 1.00 85.62 103 LYS A CA 1
ATOM 823 C C . LYS A 1 103 ? 4.131 -12.402 -11.823 1.00 85.62 103 LYS A C 1
ATOM 825 O O . LYS A 1 103 ? 3.770 -13.157 -10.925 1.00 85.62 103 LYS A O 1
ATOM 830 N N . SER A 1 104 ? 4.794 -11.281 -11.617 1.00 88.25 104 SER A N 1
ATOM 831 C CA . SER A 1 104 ? 5.127 -10.781 -10.289 1.00 88.25 104 SER A CA 1
ATOM 832 C C . SER A 1 104 ? 4.390 -9.470 -10.038 1.00 88.25 104 SER A C 1
ATOM 834 O O . SER A 1 104 ? 4.185 -8.691 -10.966 1.00 88.25 104 SER A O 1
ATOM 836 N N . TYR A 1 105 ? 3.989 -9.211 -8.805 1.00 89.81 105 TYR A N 1
ATOM 837 C CA . TYR A 1 105 ? 3.336 -7.968 -8.398 1.00 89.81 105 TYR A CA 1
ATOM 838 C C . TYR A 1 105 ? 3.990 -7.456 -7.121 1.00 89.81 105 TYR A C 1
ATOM 840 O O . TYR A 1 105 ? 4.589 -8.235 -6.383 1.00 89.81 105 TYR A O 1
ATOM 848 N N . ILE A 1 106 ? 3.895 -6.158 -6.861 1.00 89.62 106 ILE A N 1
ATOM 849 C CA . ILE A 1 106 ? 4.309 -5.566 -5.585 1.00 89.62 106 ILE A CA 1
ATOM 850 C C . ILE A 1 106 ? 3.066 -4.985 -4.928 1.00 89.62 106 ILE A C 1
ATOM 852 O O . ILE A 1 106 ? 2.337 -4.240 -5.574 1.00 89.62 106 ILE A O 1
ATOM 856 N N . VAL A 1 107 ? 2.814 -5.330 -3.670 1.00 89.81 107 VAL A N 1
ATOM 857 C CA . VAL A 1 107 ? 1.647 -4.866 -2.914 1.00 89.81 107 VAL A CA 1
ATOM 858 C C . VAL A 1 107 ? 2.084 -4.309 -1.567 1.00 89.81 107 VAL A C 1
ATOM 860 O O . VAL A 1 107 ? 2.938 -4.891 -0.898 1.00 89.81 107 VAL A O 1
ATOM 863 N N . THR A 1 108 ? 1.501 -3.191 -1.156 1.00 88.00 108 THR A N 1
ATOM 864 C CA . THR A 1 108 ? 1.634 -2.692 0.212 1.00 88.00 108 THR A CA 1
ATOM 865 C C . THR A 1 108 ? 0.669 -3.441 1.120 1.00 88.00 108 THR A C 1
ATOM 867 O O . THR A 1 108 ? -0.538 -3.433 0.883 1.00 88.00 108 THR A O 1
ATOM 870 N N . ALA A 1 109 ? 1.188 -4.084 2.163 1.00 87.81 109 ALA A N 1
ATOM 871 C CA . ALA A 1 109 ? 0.375 -4.796 3.142 1.00 87.81 109 ALA A CA 1
ATOM 872 C C . ALA A 1 109 ? 1.074 -4.872 4.505 1.00 87.81 109 ALA A C 1
ATOM 874 O O . ALA A 1 109 ? 2.299 -4.813 4.604 1.00 87.81 109 ALA A O 1
ATOM 875 N N . ASP A 1 110 ? 0.287 -5.063 5.562 1.00 87.06 110 ASP A N 1
ATOM 876 C CA . ASP A 1 110 ? 0.789 -5.204 6.936 1.00 87.06 110 ASP A CA 1
ATOM 877 C C . ASP A 1 110 ? 1.451 -6.566 7.220 1.00 87.06 110 ASP A C 1
ATOM 879 O O . ASP A 1 110 ? 2.025 -6.783 8.286 1.00 87.06 110 ASP A O 1
ATOM 883 N N . SER A 1 111 ? 1.312 -7.522 6.300 1.00 88.19 111 SER A N 1
ATOM 884 C CA . SER A 1 111 ? 1.735 -8.908 6.473 1.00 88.19 111 SER A CA 1
ATOM 885 C C . SER A 1 111 ? 1.724 -9.658 5.134 1.00 88.19 111 SER A C 1
ATOM 887 O O . SER A 1 111 ? 0.985 -9.279 4.218 1.00 88.19 111 SER A O 1
ATOM 889 N N . PRO A 1 112 ? 2.462 -10.780 5.013 1.00 91.19 112 PRO A N 1
ATOM 890 C CA . PRO A 1 112 ? 2.428 -11.599 3.801 1.00 91.19 112 PRO A CA 1
ATOM 891 C C . PRO A 1 112 ? 1.046 -12.226 3.562 1.00 91.19 112 PRO A C 1
ATOM 893 O O . PRO A 1 112 ? 0.651 -12.418 2.417 1.00 91.19 112 PRO A O 1
ATOM 896 N N . ALA A 1 113 ? 0.285 -12.502 4.627 1.00 91.00 113 ALA A N 1
ATOM 897 C CA . ALA A 1 113 ? -1.076 -13.026 4.522 1.00 91.00 113 ALA A CA 1
ATOM 898 C C . ALA A 1 113 ? -2.056 -11.974 3.979 1.00 91.00 113 ALA A C 1
ATOM 900 O O . ALA A 1 113 ? -2.890 -12.287 3.135 1.00 91.00 113 ALA A O 1
ATOM 901 N N . ALA A 1 114 ? -1.943 -10.715 4.412 1.00 89.25 114 ALA A N 1
ATOM 902 C CA . ALA A 1 114 ? -2.741 -9.633 3.838 1.00 89.25 114 ALA A CA 1
ATOM 903 C C . ALA A 1 114 ? -2.373 -9.371 2.369 1.00 89.25 114 ALA A C 1
ATOM 905 O O . ALA A 1 114 ? -3.262 -9.149 1.549 1.00 89.25 114 ALA A O 1
ATOM 906 N N . ALA A 1 115 ? -1.086 -9.474 2.017 1.00 91.44 115 ALA A N 1
ATOM 907 C CA . ALA A 1 115 ? -0.632 -9.410 0.629 1.00 91.44 115 ALA A CA 1
ATOM 908 C C . ALA A 1 115 ? -1.240 -10.529 -0.239 1.00 91.44 115 ALA A C 1
ATOM 910 O O . ALA A 1 115 ? -1.654 -10.266 -1.369 1.00 91.44 115 ALA A O 1
ATOM 911 N N . GLU A 1 116 ? -1.320 -11.759 0.286 1.00 93.94 116 GLU A N 1
ATOM 912 C CA . GLU A 1 116 ? -1.974 -12.897 -0.374 1.00 93.94 116 GLU A CA 1
ATOM 913 C C . GLU A 1 116 ? -3.462 -12.644 -0.624 1.00 93.94 116 GLU A C 1
ATOM 915 O O . GLU A 1 116 ? -3.930 -12.855 -1.744 1.00 93.94 116 GLU A O 1
ATOM 920 N N . VAL A 1 117 ? -4.194 -12.176 0.391 1.00 93.12 117 VAL A N 1
ATOM 921 C CA . VAL A 1 117 ? -5.627 -11.866 0.264 1.00 93.12 117 VAL A CA 1
ATOM 922 C C . VAL A 1 117 ? -5.839 -10.806 -0.812 1.00 93.12 117 VAL A C 1
ATOM 924 O O . VAL A 1 117 ? -6.581 -11.047 -1.761 1.00 93.12 117 VAL A O 1
ATOM 927 N N . PHE A 1 118 ? -5.110 -9.689 -0.730 1.00 91.62 118 PHE A N 1
ATOM 928 C CA . PHE A 1 118 ? -5.239 -8.589 -1.684 1.00 91.62 118 PHE A CA 1
ATOM 929 C C . PHE A 1 118 ? -4.978 -9.038 -3.127 1.00 91.62 118 PHE A C 1
ATOM 931 O O . PHE A 1 118 ? -5.776 -8.758 -4.024 1.00 91.62 118 PHE A O 1
ATOM 938 N N . ILE A 1 119 ? -3.864 -9.743 -3.376 1.00 92.50 119 ILE A N 1
ATOM 939 C CA . ILE A 1 119 ? -3.527 -10.148 -4.745 1.00 92.50 119 ILE A CA 1
ATOM 940 C C . ILE A 1 119 ? -4.503 -11.197 -5.279 1.00 92.50 119 ILE A C 1
ATOM 942 O O . ILE A 1 119 ? -4.801 -11.191 -6.473 1.00 92.50 119 ILE A O 1
ATOM 946 N N . SER A 1 120 ? -5.016 -12.073 -4.414 1.00 92.06 120 SER A N 1
ATOM 947 C CA . SER A 1 120 ? -5.998 -13.085 -4.805 1.00 92.06 120 SER A CA 1
ATOM 948 C C . SER A 1 120 ? -7.312 -12.430 -5.218 1.00 92.06 120 SER A C 1
ATOM 950 O O . SER A 1 120 ? -7.766 -12.676 -6.331 1.00 92.06 120 SER A O 1
ATOM 952 N N . GLU A 1 121 ? -7.851 -11.519 -4.403 1.00 92.62 121 GLU A N 1
ATOM 953 C CA . GLU A 1 121 ? -9.074 -10.768 -4.722 1.00 92.62 121 GLU A CA 1
ATOM 954 C C . GLU A 1 121 ? -8.922 -9.962 -6.020 1.00 92.62 121 GLU A C 1
ATOM 956 O O . GLU A 1 121 ? -9.782 -10.011 -6.901 1.00 92.62 121 GLU A O 1
ATOM 961 N N . TYR A 1 122 ? -7.792 -9.264 -6.189 1.00 91.12 122 TYR A N 1
ATOM 962 C CA . TYR A 1 122 ? -7.512 -8.524 -7.419 1.00 91.12 122 TYR A CA 1
ATOM 963 C C . TYR A 1 122 ? -7.501 -9.441 -8.650 1.00 91.12 122 TYR A C 1
ATOM 965 O O . TYR A 1 122 ? -8.103 -9.111 -9.675 1.00 91.12 122 TYR A O 1
ATOM 973 N N . LEU A 1 123 ? -6.820 -10.587 -8.579 1.00 90.88 123 LEU A N 1
ATOM 974 C CA . LEU A 1 123 ? -6.735 -11.512 -9.707 1.00 90.88 123 LEU A CA 1
ATOM 975 C C . LEU A 1 123 ? -8.069 -12.201 -9.991 1.00 90.88 123 LEU A C 1
ATOM 977 O O . LEU A 1 123 ? -8.419 -12.336 -11.156 1.00 90.88 123 LEU A O 1
ATOM 981 N N . GLU A 1 124 ? -8.839 -12.583 -8.977 1.00 91.69 124 GLU A N 1
ATOM 982 C CA . GLU A 1 124 ? -10.167 -13.183 -9.162 1.00 91.69 124 GLU A CA 1
ATOM 983 C C . GLU A 1 124 ? -11.132 -12.249 -9.902 1.00 91.69 124 GLU A C 1
ATOM 985 O O . GLU A 1 124 ? -11.933 -12.711 -10.714 1.00 91.69 124 GLU A O 1
ATOM 990 N N . VAL A 1 125 ? -11.018 -10.936 -9.682 1.00 90.06 125 VAL A N 1
ATOM 991 C CA . VAL A 1 125 ? -11.827 -9.928 -10.384 1.00 90.06 125 VAL A CA 1
ATOM 992 C C . VAL A 1 125 ? -11.315 -9.654 -11.803 1.00 90.06 125 VAL A C 1
ATOM 994 O O . VAL A 1 125 ? -12.113 -9.399 -12.704 1.00 90.06 125 VAL A O 1
ATOM 997 N N . ASN A 1 126 ? -9.996 -9.676 -12.020 1.00 87.06 126 ASN A N 1
ATOM 998 C CA . ASN A 1 126 ? -9.377 -9.144 -13.244 1.00 87.06 126 ASN A CA 1
ATOM 999 C C . ASN A 1 126 ? -8.777 -10.207 -14.181 1.00 87.06 126 ASN A C 1
ATOM 1001 O O . ASN A 1 126 ? -8.273 -9.861 -15.254 1.00 87.06 126 ASN A O 1
ATOM 1005 N N . LEU A 1 127 ? -8.775 -11.486 -13.799 1.00 85.88 127 LEU A N 1
ATOM 1006 C CA . LEU A 1 127 ? -8.138 -12.562 -14.555 1.00 85.88 127 LEU A CA 1
ATOM 1007 C C . LEU A 1 127 ? -9.093 -13.739 -14.788 1.00 85.88 127 LEU A C 1
ATOM 1009 O O . LEU A 1 127 ? -9.367 -14.535 -13.896 1.00 85.88 127 LEU A O 1
ATOM 1013 N N . GLU A 1 128 ? -9.479 -13.942 -16.047 1.00 87.94 128 GLU A N 1
ATOM 1014 C CA . GLU A 1 128 ? -10.235 -15.120 -16.498 1.00 87.94 128 GLU A CA 1
ATOM 1015 C C . GLU A 1 128 ? -9.330 -16.361 -16.658 1.00 87.94 128 GLU A C 1
ATOM 1017 O O . GLU A 1 128 ? -9.174 -16.930 -17.742 1.00 87.94 128 GLU A O 1
ATOM 1022 N N . ALA A 1 129 ? -8.655 -16.773 -15.585 1.00 86.62 129 ALA A N 1
ATOM 1023 C CA . ALA A 1 129 ? -7.814 -17.964 -15.577 1.00 86.62 129 ALA A CA 1
ATOM 1024 C C . ALA A 1 129 ? -7.599 -18.507 -14.166 1.00 86.62 129 ALA A C 1
ATOM 1026 O O . ALA A 1 129 ? -7.544 -17.762 -13.193 1.00 86.62 129 ALA A O 1
ATOM 1027 N N . THR A 1 130 ? -7.347 -19.813 -14.060 1.00 89.25 130 THR A N 1
ATOM 1028 C CA . THR A 1 130 ? -6.821 -20.381 -12.817 1.00 89.25 130 THR A CA 1
ATOM 1029 C C . THR A 1 130 ? -5.381 -19.923 -12.618 1.00 89.25 130 THR A C 1
ATOM 1031 O O . THR A 1 130 ? -4.545 -20.044 -13.520 1.00 89.25 130 THR A O 1
ATOM 1034 N N . PHE A 1 131 ? -5.069 -19.441 -11.423 1.00 90.88 131 PHE A N 1
ATOM 1035 C CA . PHE A 1 131 ? -3.728 -19.026 -11.043 1.00 90.88 131 PHE A CA 1
ATOM 1036 C C . PHE A 1 131 ? -3.266 -19.755 -9.782 1.00 90.88 131 PHE A C 1
ATOM 1038 O O . PHE A 1 131 ? -4.055 -20.327 -9.034 1.00 90.88 131 PHE A O 1
ATOM 1045 N N . LYS A 1 132 ? -1.951 -19.773 -9.573 1.00 91.88 132 LYS A N 1
ATOM 1046 C CA . LYS A 1 132 ? -1.313 -20.303 -8.372 1.00 91.88 132 LYS A CA 1
ATOM 1047 C C . LYS A 1 132 ? -0.313 -19.286 -7.849 1.00 91.88 132 LYS A C 1
ATOM 1049 O O . LYS A 1 132 ? 0.636 -18.947 -8.557 1.00 91.88 132 LYS A O 1
ATOM 1054 N N . LEU A 1 133 ? -0.487 -18.864 -6.604 1.00 91.44 133 LEU A N 1
ATOM 1055 C CA . LEU A 1 133 ? 0.524 -18.110 -5.878 1.00 91.44 133 LEU A CA 1
ATOM 1056 C C . LEU A 1 133 ? 1.737 -19.019 -5.601 1.00 91.44 133 LEU A C 1
ATOM 1058 O O . LEU A 1 133 ? 1.598 -20.153 -5.138 1.00 91.44 133 LEU A O 1
ATOM 1062 N N . ILE A 1 134 ? 2.928 -18.553 -5.966 1.00 92.56 134 ILE A N 1
ATOM 1063 C CA . ILE A 1 134 ? 4.187 -19.303 -5.872 1.00 92.56 134 ILE A CA 1
ATOM 1064 C C . ILE A 1 134 ? 4.995 -18.848 -4.661 1.00 92.56 134 ILE A C 1
ATOM 1066 O O . ILE A 1 134 ? 5.587 -19.677 -3.974 1.00 92.56 134 ILE A O 1
ATOM 1070 N N . LYS A 1 135 ? 5.087 -17.531 -4.457 1.00 93.12 135 LYS A N 1
ATOM 1071 C CA . LYS A 1 135 ? 6.004 -16.925 -3.493 1.00 93.12 135 LYS A CA 1
ATOM 1072 C C . LYS A 1 135 ? 5.488 -15.559 -3.060 1.00 93.12 135 LYS A C 1
ATOM 1074 O O . LYS A 1 135 ? 5.008 -14.803 -3.900 1.00 93.12 135 LYS A O 1
ATOM 1079 N N . ILE A 1 136 ? 5.650 -15.251 -1.778 1.00 93.56 136 ILE A N 1
ATOM 1080 C CA . ILE A 1 136 ? 5.476 -13.912 -1.216 1.00 93.56 136 ILE A CA 1
ATOM 1081 C C . ILE A 1 136 ? 6.737 -13.576 -0.434 1.00 93.56 136 ILE A C 1
ATOM 1083 O O . ILE A 1 136 ? 7.094 -14.309 0.485 1.00 93.56 136 ILE A O 1
ATOM 1087 N N . ASN A 1 137 ? 7.402 -12.484 -0.805 1.00 92.19 137 ASN A N 1
ATOM 1088 C CA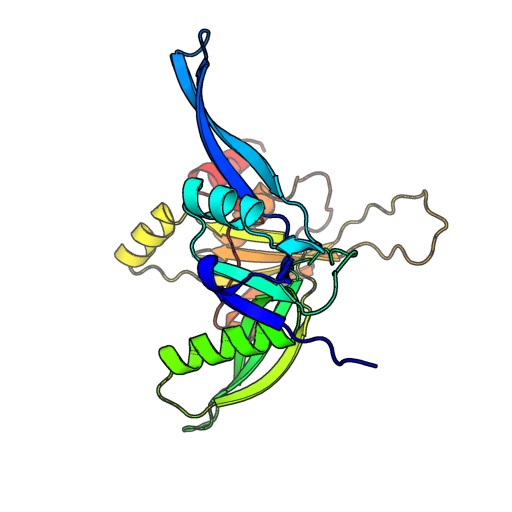 . ASN A 1 137 ? 8.606 -12.009 -0.137 1.00 92.19 137 ASN A CA 1
ATOM 1089 C C . ASN A 1 137 ? 8.538 -10.512 0.107 1.00 92.19 137 ASN A C 1
ATOM 1091 O O . ASN A 1 137 ? 8.217 -9.750 -0.804 1.00 92.19 137 ASN A O 1
ATOM 1095 N N . GLU A 1 138 ? 8.963 -10.099 1.289 1.00 89.75 138 GLU A N 1
ATOM 1096 C CA . GLU A 1 138 ? 9.186 -8.695 1.592 1.00 89.75 138 GLU A CA 1
ATOM 1097 C C . GLU A 1 138 ? 10.207 -8.084 0.622 1.00 89.75 138 GLU A C 1
ATOM 1099 O O . GLU A 1 138 ? 11.156 -8.746 0.182 1.00 89.75 138 GLU A O 1
ATOM 1104 N N . GLN A 1 139 ? 9.951 -6.847 0.218 1.00 86.88 139 GLN A N 1
ATOM 1105 C CA . GLN A 1 139 ? 10.781 -6.075 -0.688 1.00 86.88 139 GLN A CA 1
ATOM 1106 C C . GLN A 1 139 ? 11.407 -4.920 0.075 1.00 86.88 139 GLN A C 1
ATOM 1108 O O . GLN A 1 139 ? 10.707 -4.098 0.656 1.00 86.88 139 GLN A O 1
ATOM 1113 N N . ASP A 1 140 ? 12.725 -4.825 -0.018 1.00 81.88 140 ASP A N 1
ATOM 1114 C CA . ASP A 1 140 ? 13.486 -3.710 0.527 1.00 81.88 140 ASP A CA 1
ATOM 1115 C C . ASP A 1 140 ? 13.521 -2.560 -0.488 1.00 81.88 140 ASP A C 1
ATOM 1117 O O . ASP A 1 140 ? 14.534 -2.355 -1.150 1.00 81.88 140 ASP A O 1
ATOM 1121 N N . TYR A 1 141 ? 12.388 -1.884 -0.708 1.00 78.06 141 TYR A N 1
ATOM 1122 C CA . TYR A 1 141 ? 12.364 -0.605 -1.426 1.00 78.06 141 TYR A CA 1
ATOM 1123 C C . TYR A 1 141 ? 12.172 0.524 -0.425 1.00 78.06 141 TYR A C 1
ATOM 1125 O O . TYR A 1 141 ? 11.129 0.614 0.217 1.00 78.06 141 TYR A O 1
ATOM 1133 N N . GLN A 1 142 ? 13.158 1.408 -0.336 1.00 77.31 142 GLN A N 1
ATOM 1134 C CA . GLN A 1 142 ? 13.153 2.529 0.599 1.00 77.31 142 GLN A CA 1
ATOM 1135 C C . GLN A 1 142 ? 12.343 3.720 0.073 1.00 77.31 142 GLN A C 1
ATOM 1137 O O . GLN A 1 142 ? 11.916 4.562 0.858 1.00 77.31 142 GLN A O 1
ATOM 1142 N N . LYS A 1 143 ? 12.148 3.830 -1.251 1.00 78.81 143 LYS A N 1
ATOM 1143 C CA . LYS A 1 143 ? 11.417 4.953 -1.857 1.00 78.81 143 LYS A CA 1
ATOM 1144 C C . LYS A 1 143 ? 10.667 4.545 -3.117 1.00 78.81 143 LYS A C 1
ATOM 1146 O O . LYS A 1 143 ? 11.179 3.780 -3.938 1.00 78.81 143 LYS A O 1
ATOM 1151 N N . VAL A 1 144 ? 9.464 5.088 -3.287 1.00 84.50 144 VAL A N 1
ATOM 1152 C CA . VAL A 1 144 ? 8.634 4.881 -4.477 1.00 84.50 144 VAL A CA 1
ATOM 1153 C C . VAL A 1 144 ? 8.205 6.239 -5.020 1.00 84.50 144 VAL A C 1
ATOM 1155 O O . VAL A 1 144 ? 7.691 7.084 -4.289 1.00 84.50 144 VAL A O 1
ATOM 1158 N N . ILE A 1 145 ? 8.448 6.444 -6.309 1.00 86.56 145 ILE A N 1
ATOM 1159 C CA . ILE A 1 145 ? 8.245 7.703 -7.017 1.00 86.56 145 ILE A CA 1
ATOM 1160 C C . ILE A 1 145 ? 7.187 7.481 -8.107 1.00 86.56 145 ILE A C 1
ATOM 1162 O O . ILE A 1 145 ? 7.347 6.598 -8.956 1.00 86.56 145 ILE A O 1
ATOM 1166 N N . LYS A 1 146 ? 6.108 8.266 -8.099 1.00 87.44 146 LYS A N 1
ATOM 1167 C CA . LYS A 1 146 ? 5.029 8.217 -9.098 1.00 87.44 146 LYS A CA 1
ATOM 1168 C C . LYS A 1 146 ? 4.934 9.528 -9.885 1.00 87.44 146 LYS A C 1
ATOM 1170 O O . LYS A 1 146 ? 5.334 10.579 -9.406 1.00 87.44 146 LYS A O 1
ATOM 1175 N N . ILE A 1 147 ? 4.378 9.458 -11.092 1.00 84.19 147 ILE A N 1
ATOM 1176 C CA . ILE A 1 147 ? 3.898 10.651 -11.808 1.00 84.19 147 ILE A CA 1
ATOM 1177 C C . ILE A 1 147 ? 2.538 11.081 -11.259 1.00 84.19 147 ILE A C 1
ATOM 1179 O O . ILE A 1 147 ? 1.801 10.237 -10.739 1.00 84.19 147 ILE A O 1
ATOM 1183 N N . TYR A 1 148 ? 2.175 12.355 -11.414 1.00 82.06 148 TYR A N 1
ATOM 1184 C CA . TYR A 1 148 ? 0.831 12.820 -11.062 1.00 82.06 148 TYR A CA 1
ATOM 1185 C C . TYR A 1 148 ? -0.254 12.102 -11.877 1.00 82.06 148 TYR A C 1
ATOM 1187 O O . TYR A 1 148 ? -0.086 11.802 -13.065 1.00 82.06 148 TYR A O 1
ATOM 1195 N N . ASP A 1 149 ? -1.411 11.857 -11.254 1.00 78.69 149 ASP A N 1
ATOM 1196 C CA . ASP A 1 149 ? -2.524 11.184 -11.932 1.00 78.69 149 ASP A CA 1
ATOM 1197 C C . ASP A 1 149 ? -3.078 12.007 -13.108 1.00 78.69 149 ASP A C 1
ATOM 1199 O O . ASP A 1 149 ? -3.408 11.438 -14.150 1.00 78.69 149 ASP A O 1
ATOM 1203 N N . SER A 1 150 ? -3.085 13.339 -13.007 1.00 77.00 150 SER A N 1
ATOM 1204 C CA . SER A 1 150 ? -3.465 14.231 -14.111 1.00 77.00 150 SER A CA 1
ATOM 1205 C C . SER A 1 150 ? -2.567 14.046 -15.343 1.00 77.00 150 SER A C 1
ATOM 1207 O O . SER A 1 150 ? -3.056 13.975 -16.473 1.00 77.00 150 SER A O 1
ATOM 1209 N N . GLU A 1 151 ? -1.256 13.889 -15.152 1.00 78.44 151 GLU A N 1
ATOM 1210 C CA . GLU A 1 151 ? -0.317 13.588 -16.237 1.00 78.44 151 GLU A CA 1
ATOM 1211 C C . GLU A 1 151 ? -0.515 12.167 -16.773 1.00 78.44 151 GLU A C 1
ATOM 1213 O O . GLU A 1 151 ? -0.499 11.938 -17.985 1.00 78.44 151 GLU A O 1
ATOM 1218 N N . LYS A 1 152 ? -0.756 11.193 -15.894 1.00 79.88 152 LYS A N 1
ATOM 1219 C CA . LYS A 1 152 ? -1.047 9.804 -16.275 1.00 79.88 152 LYS A CA 1
ATOM 1220 C C . LYS A 1 152 ? -2.282 9.699 -17.166 1.00 79.88 152 LYS A C 1
ATOM 1222 O O . LYS A 1 152 ? -2.259 8.939 -18.137 1.00 79.88 152 LYS A O 1
ATOM 1227 N N . GLU A 1 153 ? -3.346 10.436 -16.870 1.00 80.50 153 GLU A N 1
ATOM 1228 C CA . GLU A 1 153 ? -4.548 10.497 -17.706 1.00 80.50 153 GLU A CA 1
ATOM 1229 C C . GLU A 1 153 ? -4.244 11.056 -19.098 1.00 80.50 153 GLU A C 1
ATOM 1231 O O . GLU A 1 153 ? -4.613 10.441 -20.104 1.00 80.50 153 GLU A O 1
ATOM 1236 N N . GLN A 1 154 ? -3.486 12.152 -19.176 1.00 79.94 154 GLN A N 1
ATOM 1237 C CA . GLN A 1 154 ? -3.052 12.726 -20.453 1.00 79.94 154 GLN A CA 1
ATOM 1238 C C . GLN A 1 154 ? -2.179 11.750 -21.250 1.00 79.94 154 GLN A C 1
ATOM 1240 O O . GLN A 1 154 ? -2.327 11.609 -22.466 1.00 79.94 154 GLN A O 1
ATOM 1245 N N . LEU A 1 155 ? -1.280 11.029 -20.579 1.00 80.94 155 LEU A N 1
ATOM 1246 C CA . LEU A 1 155 ? -0.427 10.018 -21.202 1.00 80.94 155 LEU A CA 1
ATOM 1247 C C . LEU A 1 155 ? -1.236 8.833 -21.734 1.00 80.94 155 LEU A C 1
ATOM 1249 O O . LEU A 1 155 ? -0.972 8.383 -22.853 1.00 80.94 155 LEU A O 1
ATOM 1253 N N . LYS A 1 156 ? -2.246 8.370 -20.985 1.00 79.56 156 LYS A N 1
ATOM 1254 C CA . LYS A 1 156 ? -3.202 7.353 -21.451 1.00 79.56 156 LYS A CA 1
ATOM 1255 C C . LYS A 1 156 ? -3.955 7.834 -22.693 1.00 79.56 156 LYS A C 1
ATOM 1257 O O . LYS A 1 156 ? -4.042 7.081 -23.664 1.00 79.56 156 LYS A O 1
ATOM 1262 N N . LEU A 1 157 ? -4.431 9.083 -22.699 1.00 81.44 157 LEU A N 1
ATOM 1263 C CA . LEU A 1 157 ? -5.118 9.696 -23.844 1.00 81.44 157 LEU A CA 1
ATOM 1264 C C . LEU A 1 157 ? -4.215 9.734 -25.087 1.00 81.44 157 LEU A C 1
ATOM 1266 O O . LEU A 1 157 ? -4.618 9.355 -26.187 1.00 81.44 157 LEU A O 1
ATOM 1270 N N . ASN A 1 158 ? -2.950 10.101 -24.875 1.00 84.50 158 ASN A N 1
ATOM 1271 C CA . ASN A 1 158 ? -1.904 10.155 -25.894 1.00 84.50 158 ASN A CA 1
ATOM 1272 C C . ASN A 1 158 ? -1.330 8.777 -26.263 1.00 84.50 158 ASN A C 1
ATOM 1274 O O . ASN A 1 158 ? -0.371 8.698 -27.034 1.00 84.50 158 ASN A O 1
ATOM 1278 N N . LYS A 1 159 ? -1.888 7.687 -25.715 1.00 81.75 159 LYS A N 1
ATOM 1279 C CA . LYS A 1 159 ? -1.446 6.297 -25.924 1.00 81.75 159 LYS A CA 1
ATOM 1280 C C . LYS A 1 159 ? 0.041 6.076 -25.617 1.00 81.75 159 LYS A C 1
ATOM 1282 O O . LYS A 1 159 ? 0.665 5.166 -26.167 1.00 81.75 159 LYS A O 1
ATOM 1287 N N . LYS A 1 160 ? 0.623 6.890 -24.731 1.00 79.00 160 LYS A N 1
ATOM 1288 C CA . LYS A 1 160 ? 1.982 6.690 -24.223 1.00 79.00 160 LYS A CA 1
ATOM 1289 C C . LYS A 1 160 ? 1.953 5.640 -23.119 1.00 79.00 160 LYS A C 1
ATOM 1291 O O . LYS A 1 160 ? 1.126 5.685 -22.212 1.00 79.00 160 LYS A O 1
ATOM 1296 N N . ARG A 1 161 ? 2.877 4.682 -23.194 1.00 81.69 161 ARG A N 1
ATOM 1297 C CA . ARG A 1 161 ? 2.989 3.609 -22.205 1.00 81.69 161 ARG A CA 1
ATOM 1298 C C . ARG A 1 161 ? 3.755 4.101 -20.982 1.00 81.69 161 ARG A C 1
ATOM 1300 O O . ARG A 1 161 ? 4.887 4.559 -21.101 1.00 81.69 161 ARG A O 1
ATOM 1307 N N . ILE A 1 162 ? 3.146 3.947 -19.815 1.00 84.75 162 ILE A N 1
ATOM 1308 C CA . ILE A 1 162 ? 3.799 4.163 -18.527 1.00 84.75 162 ILE A CA 1
ATOM 1309 C C . ILE A 1 162 ? 4.423 2.843 -18.080 1.00 84.75 162 ILE A C 1
ATOM 1311 O O . ILE A 1 162 ? 3.818 1.780 -18.232 1.00 84.75 162 ILE A O 1
ATOM 1315 N N . CYS A 1 163 ? 5.646 2.916 -17.572 1.00 86.00 163 CYS A N 1
ATOM 1316 C CA . CYS A 1 163 ? 6.430 1.771 -17.144 1.00 86.00 163 CYS A CA 1
ATOM 1317 C C . CYS A 1 163 ? 6.967 2.006 -15.732 1.00 86.00 163 CYS A C 1
ATOM 1319 O O . CYS A 1 163 ? 7.153 3.147 -15.315 1.00 86.00 163 CYS A O 1
ATOM 1321 N N . TRP A 1 164 ? 7.267 0.923 -15.024 1.00 89.00 164 TRP A N 1
ATOM 1322 C CA . TRP A 1 164 ? 7.993 0.983 -13.762 1.00 89.00 164 TRP A CA 1
ATOM 1323 C C . TRP A 1 164 ? 9.470 0.636 -13.965 1.00 89.00 164 TRP A C 1
ATOM 1325 O O . TRP A 1 164 ? 9.803 -0.260 -14.749 1.00 89.00 164 TRP A O 1
ATOM 1335 N N . TYR A 1 165 ? 10.344 1.308 -13.222 1.00 88.12 165 TYR A N 1
ATOM 1336 C CA . TYR A 1 165 ? 11.783 1.069 -13.191 1.00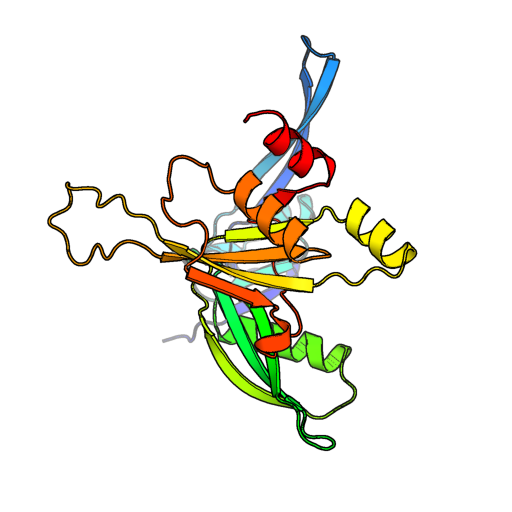 88.12 165 TYR A CA 1
ATOM 1337 C C . TYR A 1 165 ? 12.255 0.845 -11.753 1.00 88.12 165 TYR A C 1
ATOM 1339 O O . TYR A 1 165 ? 11.788 1.510 -10.829 1.00 88.12 165 TYR A O 1
ATOM 1347 N N . LYS A 1 166 ? 13.189 -0.092 -11.578 1.00 88.44 166 LYS A N 1
ATOM 1348 C CA . LYS A 1 166 ? 13.905 -0.353 -10.328 1.00 88.44 166 LYS A CA 1
ATOM 1349 C C . LYS A 1 166 ? 15.316 0.200 -10.447 1.00 88.44 166 LYS A C 1
ATOM 1351 O O . LYS A 1 166 ? 16.055 -0.237 -11.330 1.00 88.44 166 LYS A O 1
ATOM 1356 N N . ALA A 1 167 ? 15.684 1.081 -9.526 1.00 86.06 167 ALA A N 1
ATOM 1357 C CA . ALA A 1 167 ? 17.033 1.594 -9.327 1.00 86.06 167 ALA A CA 1
ATOM 1358 C C . ALA A 1 167 ? 17.620 1.063 -8.018 1.00 86.06 167 ALA A C 1
ATOM 1360 O O . ALA A 1 167 ? 16.907 0.962 -7.025 1.00 86.06 167 ALA A O 1
ATOM 1361 N N . GLN A 1 168 ? 18.913 0.758 -8.013 1.00 85.06 168 GLN A N 1
ATOM 1362 C CA . GLN A 1 168 ? 19.699 0.549 -6.800 1.00 85.06 168 GLN A CA 1
ATOM 1363 C C . GLN A 1 168 ? 20.806 1.602 -6.752 1.00 85.06 168 GLN A C 1
ATOM 1365 O O . GLN A 1 168 ? 21.621 1.682 -7.674 1.00 85.06 168 GLN A O 1
ATOM 1370 N N . ILE A 1 169 ? 20.812 2.389 -5.684 1.00 79.75 169 ILE A N 1
ATOM 1371 C CA . ILE A 1 169 ? 21.647 3.575 -5.457 1.00 79.75 169 ILE A CA 1
ATOM 1372 C C . ILE A 1 169 ? 22.579 3.269 -4.286 1.00 79.75 169 ILE A C 1
ATOM 1374 O O . ILE A 1 169 ? 22.146 2.596 -3.358 1.00 79.75 169 ILE A O 1
ATOM 1378 N N . TYR A 1 170 ? 23.833 3.717 -4.302 1.00 71.50 170 TYR A N 1
ATOM 1379 C CA . TYR A 1 170 ? 24.792 3.446 -3.222 1.00 71.50 170 TYR A CA 1
ATOM 1380 C C . TYR A 1 170 ? 25.314 4.755 -2.630 1.00 71.50 170 TYR A C 1
ATOM 1382 O O . TYR A 1 170 ? 25.764 5.621 -3.378 1.00 71.50 170 TYR A O 1
ATOM 1390 N N . SER A 1 171 ? 25.260 4.887 -1.300 1.00 64.06 171 SER A N 1
ATOM 1391 C CA . SER A 1 171 ? 25.921 5.980 -0.571 1.00 64.06 171 SER A CA 1
ATOM 1392 C C . SER A 1 171 ? 27.358 5.592 -0.210 1.00 64.06 171 SER A C 1
ATOM 1394 O O . SER A 1 171 ? 27.621 4.421 0.074 1.00 64.06 171 SER A O 1
ATOM 1396 N N . LEU A 1 172 ? 28.274 6.565 -0.226 1.00 54.31 172 LEU A N 1
ATOM 1397 C CA . LEU A 1 172 ? 29.651 6.408 0.262 1.00 54.31 172 LEU A CA 1
ATOM 1398 C C . LEU A 1 172 ? 29.879 7.004 1.656 1.00 54.31 172 LEU A C 1
ATOM 1400 O O . LEU A 1 172 ? 30.974 6.840 2.192 1.00 54.31 172 LEU A O 1
ATOM 1404 N N . PHE A 1 173 ? 28.889 7.675 2.250 1.00 50.47 173 PHE A N 1
ATOM 1405 C CA . PHE A 1 173 ? 29.033 8.172 3.614 1.00 50.47 173 PHE A CA 1
ATOM 1406 C C . PHE A 1 173 ? 28.909 6.998 4.589 1.00 50.47 173 PHE A C 1
ATOM 1408 O O . PHE A 1 173 ? 27.820 6.511 4.885 1.00 50.47 173 PHE A O 1
ATOM 1415 N N . ASP A 1 174 ? 30.075 6.502 4.999 1.00 47.69 174 ASP A N 1
ATOM 1416 C CA . ASP A 1 174 ? 30.279 5.801 6.258 1.00 47.69 174 ASP A CA 1
ATOM 1417 C C . ASP A 1 174 ? 30.097 6.863 7.347 1.00 47.69 174 ASP A C 1
ATOM 1419 O O . ASP A 1 174 ? 30.965 7.724 7.528 1.00 47.69 174 ASP A O 1
ATOM 1423 N N . ASP A 1 175 ? 28.929 6.888 7.991 1.00 45.62 175 ASP A N 1
ATOM 1424 C CA . ASP A 1 175 ? 28.735 7.681 9.201 1.00 45.62 175 ASP A CA 1
ATOM 1425 C C . ASP A 1 175 ? 29.677 7.082 10.249 1.00 45.62 175 ASP A C 1
ATOM 1427 O O . ASP A 1 175 ? 29.359 6.103 10.920 1.00 45.62 175 ASP A O 1
ATOM 1431 N N . GLY A 1 176 ? 30.895 7.622 10.310 1.00 47.72 176 GLY A N 1
ATOM 1432 C CA . GLY A 1 176 ? 32.002 7.158 11.142 1.00 47.72 176 GLY A CA 1
ATOM 1433 C C . GLY A 1 176 ? 31.792 7.351 12.644 1.00 47.72 176 GLY A C 1
ATOM 1434 O O . GLY A 1 176 ? 32.754 7.648 13.345 1.00 47.72 176 GLY A O 1
ATOM 1435 N N . GLU A 1 177 ? 30.566 7.187 13.136 1.00 44.22 177 GLU A N 1
ATOM 1436 C CA . GLU A 1 177 ? 30.201 7.143 14.548 1.00 44.22 177 GLU A CA 1
ATOM 1437 C C . GLU A 1 177 ? 29.019 6.183 14.764 1.00 44.22 177 GLU A C 1
ATOM 1439 O O . GLU A 1 177 ? 27.932 6.596 15.142 1.00 44.22 177 GLU A O 1
ATOM 1444 N N . ASP A 1 178 ? 29.225 4.884 14.547 1.00 42.44 178 ASP A N 1
ATOM 1445 C CA . ASP A 1 178 ? 28.506 3.872 15.327 1.00 42.44 178 ASP A CA 1
ATOM 1446 C C . ASP A 1 178 ? 29.315 2.566 15.366 1.00 42.44 178 ASP A C 1
ATOM 1448 O O . ASP A 1 178 ? 29.294 1.739 14.451 1.00 42.44 178 ASP A O 1
ATOM 1452 N N . GLU A 1 179 ? 30.045 2.354 16.467 1.00 43.50 179 GLU A N 1
ATOM 1453 C CA . GLU A 1 179 ? 30.463 1.010 16.882 1.00 43.50 179 GLU A CA 1
ATOM 1454 C C . GLU A 1 179 ? 29.221 0.243 17.377 1.00 43.50 179 GLU A C 1
ATOM 1456 O O . GLU A 1 179 ? 29.033 -0.007 18.568 1.00 43.50 179 GLU A O 1
ATOM 1461 N N . GLY A 1 180 ? 28.339 -0.109 16.444 1.00 37.91 180 GLY A N 1
ATOM 1462 C CA . GLY A 1 180 ? 27.125 -0.879 16.677 1.00 37.91 180 GLY A CA 1
ATOM 1463 C C . GLY A 1 180 ? 26.796 -1.693 15.430 1.00 37.91 180 GLY A C 1
ATOM 1464 O O . GLY A 1 180 ? 26.618 -1.143 14.354 1.00 37.91 180 GLY A O 1
ATOM 1465 N N . GLU A 1 181 ? 26.799 -3.018 15.576 1.00 39.53 181 GLU A N 1
ATOM 1466 C CA . GLU A 1 181 ? 26.537 -4.055 14.567 1.00 39.53 181 GLU A CA 1
ATOM 1467 C C . GLU A 1 181 ? 25.926 -3.592 13.218 1.00 39.53 181 GLU A C 1
ATOM 1469 O O . GLU A 1 181 ? 24.713 -3.483 13.066 1.00 39.53 181 GLU A O 1
ATOM 1474 N N . GLY A 1 182 ? 26.776 -3.471 12.187 1.00 36.34 182 GLY A N 1
ATOM 1475 C CA . GLY A 1 182 ? 26.375 -3.735 10.799 1.00 36.34 182 GLY A CA 1
ATOM 1476 C C . GLY A 1 182 ? 26.079 -2.548 9.874 1.00 36.34 182 GLY A C 1
ATOM 1477 O O . GLY A 1 182 ? 25.192 -2.673 9.032 1.00 36.34 182 GLY A O 1
ATOM 1478 N N . SER A 1 183 ? 26.828 -1.442 9.932 1.00 38.47 183 SER A N 1
ATOM 1479 C CA . SER A 1 183 ? 26.795 -0.430 8.859 1.00 38.47 183 SER A CA 1
ATOM 1480 C C . SER A 1 183 ? 27.556 -0.926 7.619 1.00 38.47 183 SER A C 1
ATOM 1482 O O . SER A 1 183 ? 28.771 -0.790 7.495 1.00 38.47 183 SER A O 1
ATOM 1484 N N . SER A 1 184 ? 26.853 -1.579 6.690 1.00 43.50 184 SER A N 1
ATOM 1485 C CA . SER A 1 184 ? 27.341 -1.726 5.315 1.00 43.50 184 SER A CA 1
ATOM 1486 C C . SER A 1 184 ? 26.902 -0.497 4.530 1.00 43.50 184 SER A C 1
ATOM 1488 O O . SER A 1 184 ? 25.703 -0.222 4.544 1.00 43.50 184 SER A O 1
ATOM 1490 N N . ALA A 1 185 ? 27.817 0.177 3.822 1.00 52.50 185 ALA A N 1
ATOM 1491 C CA . ALA A 1 185 ? 27.529 1.239 2.848 1.00 52.50 185 ALA A CA 1
ATOM 1492 C C . ALA A 1 185 ? 26.151 1.038 2.179 1.00 52.50 185 ALA A C 1
ATOM 1494 O O . ALA A 1 185 ? 25.961 0.129 1.362 1.00 52.50 185 ALA A O 1
ATOM 1495 N N . GLY A 1 186 ? 25.151 1.801 2.633 1.00 59.97 186 GLY A N 1
ATOM 1496 C CA . GLY A 1 186 ? 23.748 1.433 2.462 1.00 59.97 186 GLY A CA 1
ATOM 1497 C C . GLY A 1 186 ? 23.297 1.609 1.019 1.00 59.97 186 GLY A C 1
ATOM 1498 O O . GLY A 1 186 ? 23.183 2.735 0.531 1.00 59.97 186 GLY A O 1
ATOM 1499 N N . SER A 1 187 ? 23.015 0.507 0.319 1.00 70.25 187 SER A N 1
ATOM 1500 C CA . SER A 1 187 ? 22.366 0.599 -0.986 1.00 70.25 187 SER A CA 1
ATOM 1501 C C . SER A 1 187 ? 20.870 0.869 -0.806 1.00 70.25 187 SER A C 1
ATOM 1503 O O . SER A 1 187 ? 20.196 0.074 -0.154 1.00 70.25 187 SER A O 1
ATOM 1505 N N . ARG A 1 188 ? 20.335 1.938 -1.402 1.00 77.38 188 ARG A N 1
ATOM 1506 C CA . ARG A 1 188 ? 18.898 2.250 -1.427 1.00 77.38 188 ARG A CA 1
ATOM 1507 C C . ARG A 1 188 ? 18.286 1.764 -2.746 1.00 77.38 188 ARG A C 1
ATOM 1509 O O . ARG A 1 188 ? 18.703 2.181 -3.827 1.00 77.38 188 ARG A O 1
ATOM 1516 N N . ASN A 1 189 ? 17.290 0.892 -2.683 1.00 83.62 189 ASN A N 1
ATOM 1517 C CA . ASN A 1 189 ? 16.447 0.518 -3.810 1.00 83.62 189 ASN A CA 1
ATOM 1518 C C . ASN A 1 189 ? 15.263 1.487 -3.952 1.00 83.62 189 ASN A C 1
ATOM 1520 O O . ASN A 1 189 ? 14.493 1.720 -3.019 1.00 83.62 189 ASN A O 1
ATOM 1524 N N . VAL A 1 190 ? 15.068 1.987 -5.166 1.00 85.69 190 VAL A N 1
ATOM 1525 C CA . VAL A 1 190 ? 14.002 2.927 -5.517 1.00 85.69 190 VAL A CA 1
ATOM 1526 C C . VAL A 1 190 ? 13.153 2.344 -6.640 1.00 85.69 190 VAL A C 1
ATOM 1528 O O . VAL A 1 190 ? 13.679 1.777 -7.603 1.00 85.69 190 VAL A O 1
ATOM 1531 N N . LEU A 1 191 ? 11.837 2.498 -6.530 1.00 88.50 191 LEU A N 1
ATOM 1532 C CA . LEU A 1 191 ? 10.896 2.260 -7.623 1.00 88.50 191 LEU A CA 1
ATOM 1533 C C . LEU A 1 191 ? 10.441 3.591 -8.201 1.00 88.50 191 LEU A C 1
ATOM 1535 O O . LEU A 1 191 ? 10.057 4.482 -7.455 1.00 88.50 191 LEU A O 1
ATOM 1539 N N . VAL A 1 192 ? 10.435 3.718 -9.524 1.00 88.88 192 VAL A N 1
ATOM 1540 C CA . VAL A 1 192 ? 9.942 4.922 -10.199 1.00 88.88 192 VAL A CA 1
ATOM 1541 C C . VAL A 1 192 ? 9.021 4.564 -11.355 1.00 88.88 192 VAL A C 1
ATOM 1543 O O . VAL A 1 192 ? 9.318 3.677 -12.159 1.00 88.88 192 VAL A O 1
ATOM 1546 N N . GLN A 1 193 ? 7.893 5.255 -11.444 1.00 89.38 193 GLN A N 1
ATOM 1547 C CA . GLN A 1 193 ? 6.980 5.179 -12.574 1.00 89.38 193 GLN A CA 1
ATOM 1548 C C . GLN A 1 193 ? 7.321 6.277 -13.583 1.00 89.38 193 GLN A C 1
ATOM 1550 O O . GLN A 1 193 ? 7.334 7.439 -13.213 1.00 89.38 193 GLN A O 1
ATOM 1555 N N . ALA A 1 194 ? 7.565 5.934 -14.850 1.00 87.94 194 ALA A N 1
ATOM 1556 C CA . ALA A 1 194 ? 7.901 6.908 -15.890 1.00 87.94 194 ALA A CA 1
ATOM 1557 C C . ALA A 1 194 ? 7.544 6.423 -17.304 1.00 87.94 194 ALA A C 1
ATOM 1559 O O . ALA A 1 194 ? 7.315 5.236 -17.545 1.00 87.94 194 ALA A O 1
ATOM 1560 N N . THR A 1 195 ? 7.536 7.337 -18.279 1.00 86.25 195 THR A N 1
ATOM 1561 C CA . THR A 1 195 ? 7.293 7.002 -19.699 1.00 86.25 195 THR A CA 1
ATOM 1562 C C . THR A 1 195 ? 8.552 6.621 -20.471 1.00 86.25 195 THR A C 1
ATOM 1564 O O . THR A 1 195 ? 8.462 6.076 -21.568 1.00 86.25 195 THR A O 1
ATOM 1567 N N . SER A 1 196 ? 9.726 6.962 -19.945 1.00 85.50 196 SER A N 1
ATOM 1568 C CA . SER A 1 196 ? 11.019 6.644 -20.543 1.00 85.50 196 SER A CA 1
ATOM 1569 C C . SER A 1 196 ? 12.082 6.510 -19.461 1.00 85.50 196 SER A C 1
ATOM 1571 O O . SER A 1 196 ? 11.906 6.978 -18.335 1.00 85.50 196 SER A O 1
ATOM 1573 N N . PHE A 1 197 ? 13.197 5.887 -19.835 1.00 84.12 197 PHE A N 1
ATOM 1574 C CA . PHE A 1 197 ? 14.373 5.750 -18.985 1.00 84.12 197 PHE A CA 1
ATOM 1575 C C . PHE A 1 197 ? 14.911 7.114 -18.528 1.00 84.12 197 PHE A C 1
ATOM 1577 O O . PHE A 1 197 ? 15.169 7.304 -17.344 1.00 84.12 197 PHE A O 1
ATOM 1584 N N . ASP A 1 198 ? 14.998 8.084 -19.441 1.00 84.44 198 ASP A N 1
ATOM 1585 C CA . ASP A 1 198 ? 15.531 9.415 -19.131 1.00 84.44 198 ASP A CA 1
ATOM 1586 C C . ASP A 1 198 ? 14.667 10.153 -18.106 1.00 84.44 198 ASP A C 1
ATOM 1588 O O . ASP A 1 198 ? 15.189 10.746 -17.165 1.00 84.44 198 ASP A O 1
ATOM 1592 N N . LYS A 1 199 ? 13.336 10.052 -18.232 1.00 85.81 199 LYS A N 1
ATOM 1593 C CA . LYS A 1 199 ? 12.411 10.638 -17.253 1.00 85.81 199 LYS A CA 1
ATOM 1594 C C . LYS A 1 199 ? 12.495 9.946 -15.899 1.00 85.81 199 LYS A C 1
ATOM 1596 O O . LYS A 1 199 ? 12.467 10.618 -14.878 1.00 85.81 199 LYS A O 1
ATOM 1601 N N . ALA A 1 200 ? 12.625 8.621 -15.891 1.00 87.12 200 ALA A N 1
ATOM 1602 C CA . ALA A 1 200 ? 12.813 7.857 -14.665 1.00 87.12 200 ALA A CA 1
ATOM 1603 C C . ALA A 1 200 ? 14.091 8.301 -13.930 1.00 87.12 200 ALA A C 1
ATOM 1605 O O . ALA A 1 200 ? 14.073 8.516 -12.721 1.00 87.12 200 ALA A O 1
ATOM 1606 N N . MET A 1 201 ? 15.181 8.504 -14.677 1.00 82.56 201 MET A N 1
ATOM 1607 C CA . MET A 1 201 ? 16.447 8.999 -14.143 1.00 82.56 201 MET A CA 1
ATOM 1608 C C . MET A 1 201 ? 16.330 10.433 -13.614 1.00 82.56 201 MET A C 1
ATOM 1610 O O . MET A 1 201 ? 16.845 10.727 -12.536 1.00 82.56 201 MET A O 1
ATOM 1614 N N . ALA A 1 202 ? 15.661 11.319 -14.353 1.00 82.75 202 ALA A N 1
ATOM 1615 C CA . ALA A 1 202 ? 15.431 12.694 -13.924 1.00 82.75 202 ALA A CA 1
ATOM 1616 C C . ALA A 1 202 ? 14.580 12.752 -12.645 1.00 82.75 202 ALA A C 1
ATOM 1618 O O . ALA A 1 202 ? 14.929 13.475 -11.721 1.00 82.75 202 ALA A O 1
ATOM 1619 N N . ALA A 1 203 ? 13.522 11.942 -12.551 1.00 85.81 203 ALA A N 1
ATOM 1620 C CA . ALA A 1 203 ? 12.655 11.883 -11.374 1.00 85.81 203 ALA A CA 1
ATOM 1621 C C . ALA A 1 203 ? 13.392 11.389 -10.129 1.00 85.81 203 ALA A C 1
ATOM 1623 O O . ALA A 1 203 ? 13.212 11.928 -9.043 1.00 85.81 203 ALA A O 1
ATOM 1624 N N . ILE A 1 204 ? 14.271 10.397 -10.274 1.00 82.75 204 ILE A N 1
ATOM 1625 C CA . ILE A 1 204 ? 15.100 9.957 -9.152 1.00 82.75 204 ILE A CA 1
ATOM 1626 C C . ILE A 1 204 ? 16.076 11.066 -8.738 1.00 82.75 204 ILE A C 1
ATOM 1628 O O . ILE A 1 204 ? 16.185 11.336 -7.547 1.00 82.75 204 ILE A O 1
ATOM 1632 N N . LYS A 1 205 ? 16.730 11.750 -9.687 1.00 79.50 205 LYS A N 1
ATOM 1633 C CA . LYS A 1 205 ? 17.618 12.893 -9.394 1.00 79.50 205 LYS A CA 1
ATOM 1634 C C . LYS A 1 205 ? 16.892 14.066 -8.728 1.00 79.50 205 LYS A C 1
ATOM 1636 O O . LYS A 1 205 ? 17.471 14.724 -7.880 1.00 79.50 205 LYS A O 1
ATOM 1641 N N . ALA A 1 206 ? 15.641 14.321 -9.105 1.00 77.81 206 ALA A N 1
ATOM 1642 C CA . ALA A 1 206 ? 14.798 15.350 -8.497 1.00 77.81 206 ALA A CA 1
ATOM 1643 C C . ALA A 1 206 ? 14.551 15.096 -7.009 1.00 77.81 206 ALA A C 1
ATOM 1645 O O . ALA A 1 206 ? 14.481 16.009 -6.194 1.00 77.81 206 ALA A O 1
ATOM 1646 N N . VAL A 1 207 ? 14.361 13.822 -6.684 1.00 73.12 207 VAL A N 1
ATOM 1647 C CA . VAL A 1 207 ? 13.804 13.368 -5.414 1.00 73.12 207 VAL A CA 1
ATOM 1648 C C . VAL A 1 207 ? 14.887 12.871 -4.451 1.00 73.12 207 VAL A C 1
ATOM 1650 O O . VAL A 1 207 ? 14.645 12.773 -3.243 1.00 73.12 207 VAL A O 1
ATOM 1653 N N . MET A 1 208 ? 16.059 12.515 -4.971 1.00 71.56 208 MET A N 1
ATOM 1654 C CA . MET A 1 208 ? 17.254 12.172 -4.209 1.00 71.56 208 MET A CA 1
ATOM 1655 C C . MET A 1 208 ? 18.171 13.394 -4.240 1.00 71.56 208 MET A C 1
ATOM 1657 O O . MET A 1 208 ? 18.672 13.761 -5.298 1.00 71.56 208 MET A O 1
ATOM 1661 N N . THR A 1 209 ? 18.366 14.047 -3.097 1.00 59.25 209 THR A N 1
ATOM 1662 C CA . THR A 1 209 ? 19.279 15.187 -2.942 1.00 59.25 209 THR A CA 1
ATOM 1663 C C . THR A 1 209 ? 20.658 14.842 -3.512 1.00 59.25 209 THR A C 1
ATOM 1665 O O . THR A 1 209 ? 21.256 13.837 -3.129 1.00 59.25 209 THR A O 1
ATOM 1668 N N . GLN A 1 210 ? 21.170 15.676 -4.426 1.00 51.94 210 GLN A N 1
ATOM 1669 C CA . GLN A 1 210 ? 22.435 15.442 -5.144 1.00 51.94 210 GLN A CA 1
ATOM 1670 C C . GLN A 1 210 ? 23.653 15.257 -4.212 1.00 51.94 210 GLN A C 1
ATOM 1672 O O . GLN A 1 210 ? 24.644 14.666 -4.621 1.00 51.94 210 GLN A O 1
ATOM 1677 N N . ASN A 1 211 ? 23.567 15.704 -2.954 1.00 50.25 211 ASN A N 1
ATOM 1678 C CA . ASN A 1 211 ? 24.690 15.747 -2.014 1.00 50.25 211 ASN A CA 1
ATOM 1679 C C . ASN A 1 211 ? 24.902 14.469 -1.169 1.00 50.25 211 ASN A C 1
ATOM 1681 O O . ASN A 1 211 ? 25.825 14.453 -0.362 1.00 50.25 211 ASN A O 1
ATOM 1685 N N . GLU A 1 212 ? 24.086 13.414 -1.316 1.00 54.00 212 GLU A N 1
ATOM 1686 C CA . GLU A 1 212 ? 24.193 12.180 -0.498 1.00 54.00 212 GLU A CA 1
ATOM 1687 C C . GLU A 1 212 ? 24.786 10.956 -1.234 1.00 54.00 212 GLU A C 1
ATOM 1689 O O . GLU A 1 212 ? 25.041 9.934 -0.596 1.00 54.00 212 GLU A O 1
ATOM 1694 N N . PHE A 1 213 ? 25.005 11.006 -2.556 1.00 56.31 213 PHE A N 1
ATOM 1695 C CA . PHE A 1 213 ? 25.340 9.809 -3.348 1.00 56.31 213 PHE A CA 1
ATOM 1696 C C . PHE A 1 213 ? 26.403 10.067 -4.427 1.00 56.31 213 PHE A C 1
ATOM 1698 O O . PHE A 1 213 ? 26.164 10.831 -5.356 1.00 56.31 213 PHE A O 1
ATOM 1705 N N . ASP A 1 214 ? 27.528 9.343 -4.367 1.00 51.28 214 ASP A N 1
ATOM 1706 C CA . ASP A 1 214 ? 28.620 9.429 -5.360 1.00 51.28 214 ASP A CA 1
ATOM 1707 C C . ASP A 1 214 ? 28.319 8.659 -6.663 1.00 51.28 214 ASP A C 1
ATOM 1709 O O . ASP A 1 214 ? 28.761 9.041 -7.747 1.00 51.28 214 ASP A O 1
ATOM 1713 N N . SER A 1 215 ? 27.536 7.575 -6.584 1.00 57.03 215 SER A N 1
ATOM 1714 C CA . SER A 1 215 ? 27.013 6.847 -7.747 1.00 57.03 215 SER A CA 1
ATOM 1715 C C . SER A 1 215 ? 25.495 6.859 -7.702 1.00 57.03 215 SER A C 1
ATOM 1717 O O . SER A 1 215 ? 24.880 6.261 -6.816 1.00 57.03 215 SER A O 1
ATOM 1719 N N . ILE A 1 216 ? 24.871 7.507 -8.688 1.00 57.66 216 ILE A N 1
ATOM 1720 C CA . ILE A 1 216 ? 23.410 7.580 -8.733 1.00 57.66 216 ILE A CA 1
ATOM 1721 C C . ILE A 1 216 ? 22.812 6.178 -8.964 1.00 57.66 216 ILE A C 1
ATOM 1723 O O . ILE A 1 216 ? 21.736 5.902 -8.448 1.00 57.66 216 ILE A O 1
ATOM 1727 N N . TYR A 1 217 ? 23.494 5.255 -9.671 1.00 66.88 217 TYR A N 1
ATOM 1728 C CA . TYR A 1 217 ? 22.961 3.907 -9.933 1.00 66.88 217 TYR A CA 1
ATOM 1729 C C . TYR A 1 217 ? 24.034 2.825 -10.102 1.00 66.88 217 TYR A C 1
ATOM 1731 O O . TYR A 1 217 ? 24.875 2.907 -10.994 1.00 66.88 217 TYR A O 1
ATOM 1739 N N . ASN A 1 218 ? 23.894 1.723 -9.366 1.00 67.88 218 ASN A N 1
ATOM 1740 C CA . ASN A 1 218 ? 24.630 0.475 -9.616 1.00 67.88 218 ASN A CA 1
ATOM 1741 C C . ASN A 1 218 ? 23.823 -0.534 -10.443 1.00 67.88 218 ASN A C 1
ATOM 1743 O O . ASN A 1 218 ? 24.382 -1.415 -11.093 1.00 67.88 218 ASN A O 1
ATOM 1747 N N . THR A 1 219 ? 22.493 -0.442 -10.434 1.00 74.75 219 THR A N 1
ATOM 1748 C CA . THR A 1 219 ? 21.623 -1.217 -11.327 1.00 74.75 219 THR A CA 1
ATOM 1749 C C . THR A 1 219 ? 20.367 -0.414 -11.616 1.00 74.75 219 THR A C 1
ATOM 1751 O O . THR A 1 219 ? 19.732 0.085 -10.691 1.00 74.75 219 THR A O 1
ATOM 1754 N N . PHE A 1 220 ? 19.983 -0.326 -12.890 1.00 82.81 220 PHE A N 1
ATOM 1755 C CA . PHE A 1 220 ? 18.736 0.306 -13.302 1.00 82.81 220 PHE A CA 1
ATOM 1756 C C . PHE A 1 220 ? 18.053 -0.546 -14.370 1.00 82.81 220 PHE A C 1
ATOM 1758 O O . PHE A 1 220 ? 18.625 -0.799 -15.430 1.00 82.81 220 PHE A O 1
ATOM 1765 N N . LYS A 1 221 ? 16.866 -1.068 -14.050 1.00 83.94 221 LYS A N 1
ATOM 1766 C CA . LYS A 1 221 ? 16.147 -2.034 -14.894 1.00 83.94 221 LYS A CA 1
ATOM 1767 C C . LYS A 1 221 ? 14.672 -1.702 -14.976 1.00 83.94 221 LYS A C 1
ATOM 1769 O O . LYS A 1 221 ? 14.062 -1.278 -13.993 1.00 83.94 221 LYS A O 1
ATOM 1774 N N . LYS A 1 222 ? 14.077 -1.971 -16.133 1.00 84.38 222 LYS A N 1
ATOM 1775 C CA . LYS A 1 222 ? 12.626 -1.922 -16.294 1.00 84.38 222 LYS A CA 1
ATOM 1776 C C . LYS A 1 222 ? 11.991 -3.111 -15.570 1.00 84.38 222 LYS A C 1
ATOM 1778 O O . LYS A 1 222 ? 12.474 -4.235 -15.684 1.00 84.38 222 LYS A O 1
ATOM 1783 N N . LEU A 1 223 ? 10.880 -2.904 -14.867 1.00 81.38 223 LEU A N 1
ATOM 1784 C CA . LEU A 1 223 ? 10.199 -3.978 -14.127 1.00 81.38 223 LEU A CA 1
ATOM 1785 C C . LEU A 1 223 ? 9.687 -5.108 -15.036 1.00 81.38 223 LEU A C 1
ATOM 1787 O O . LEU A 1 223 ? 9.646 -6.261 -14.614 1.00 81.38 223 LEU A O 1
ATOM 1791 N N . GLU A 1 224 ? 9.385 -4.807 -16.302 1.00 76.94 224 GLU A N 1
ATOM 1792 C CA . GLU A 1 224 ? 9.020 -5.812 -17.312 1.00 76.94 224 GLU A CA 1
ATOM 1793 C C . GLU A 1 224 ? 10.127 -6.856 -17.528 1.00 76.94 224 GLU A C 1
ATOM 1795 O O . GLU A 1 224 ? 9.830 -8.032 -17.721 1.00 76.94 224 GLU A O 1
ATOM 1800 N N . GLU A 1 225 ? 11.400 -6.459 -17.426 1.00 77.00 225 GLU A N 1
ATOM 1801 C CA . GLU A 1 225 ? 12.551 -7.373 -17.513 1.00 77.00 225 GLU A CA 1
ATOM 1802 C C . GLU A 1 225 ? 12.660 -8.274 -16.274 1.00 77.00 225 GLU A C 1
ATOM 1804 O O . GLU A 1 225 ? 13.276 -9.338 -16.317 1.00 77.00 225 GLU A O 1
ATOM 1809 N N . LEU A 1 226 ? 12.030 -7.864 -15.171 1.00 71.88 226 LEU A N 1
ATOM 1810 C CA . LEU A 1 226 ? 11.931 -8.611 -13.919 1.00 71.88 226 LEU A CA 1
ATOM 1811 C C . LEU A 1 226 ? 10.625 -9.417 -13.822 1.00 71.88 226 LEU A C 1
ATOM 1813 O O . LEU A 1 226 ? 10.368 -10.030 -12.790 1.00 71.88 226 LEU A O 1
ATOM 1817 N N . SER A 1 227 ? 9.806 -9.436 -14.884 1.00 72.38 227 SER A N 1
ATOM 1818 C CA . SER A 1 227 ? 8.461 -10.038 -14.903 1.00 72.38 227 SER A CA 1
ATOM 1819 C C . SER A 1 227 ? 7.480 -9.437 -13.885 1.00 72.38 227 SER A C 1
ATOM 1821 O O . SER A 1 227 ? 6.474 -10.072 -13.562 1.00 72.38 227 SER A O 1
ATOM 1823 N N . ILE A 1 228 ? 7.738 -8.216 -13.400 1.00 79.12 228 ILE A N 1
ATOM 1824 C CA . ILE A 1 228 ? 6.821 -7.497 -12.512 1.00 79.12 228 ILE A CA 1
ATOM 1825 C C . ILE A 1 228 ? 5.809 -6.731 -13.364 1.00 79.12 228 ILE A C 1
ATOM 1827 O O . ILE A 1 228 ? 6.173 -5.949 -14.242 1.00 79.12 228 ILE A O 1
ATOM 1831 N N . VAL A 1 229 ? 4.534 -7.003 -13.112 1.00 78.12 229 VAL A N 1
ATOM 1832 C CA . VAL A 1 229 ? 3.392 -6.531 -13.893 1.00 78.12 229 VAL A CA 1
ATOM 1833 C C . VAL A 1 229 ? 2.860 -5.219 -13.348 1.00 78.12 229 VAL A C 1
ATOM 1835 O O . VAL A 1 229 ? 2.618 -4.311 -14.137 1.00 78.12 229 VAL A O 1
ATOM 1838 N N . ASP A 1 230 ? 2.686 -5.112 -12.029 1.00 79.38 230 ASP A N 1
ATOM 1839 C CA . ASP A 1 230 ? 2.158 -3.896 -11.413 1.00 79.38 230 ASP A CA 1
ATOM 1840 C C . ASP A 1 230 ? 2.583 -3.728 -9.948 1.00 79.38 230 ASP A C 1
ATOM 1842 O O . ASP A 1 230 ? 3.085 -4.664 -9.310 1.00 79.38 230 ASP A O 1
ATOM 1846 N N . VAL A 1 231 ? 2.377 -2.513 -9.442 1.00 83.00 231 VAL A N 1
ATOM 1847 C CA . VAL A 1 231 ? 2.740 -2.057 -8.101 1.00 83.00 231 VAL A CA 1
ATOM 1848 C C . VAL A 1 231 ? 1.533 -1.360 -7.461 1.00 83.00 231 VAL A C 1
ATOM 1850 O O . VAL A 1 231 ? 1.097 -0.305 -7.920 1.00 83.00 231 VAL A O 1
ATOM 1853 N N . PHE A 1 232 ? 1.013 -1.935 -6.379 1.00 82.12 232 PHE A N 1
ATOM 1854 C CA . PHE A 1 232 ? -0.147 -1.451 -5.633 1.00 82.12 232 PHE A CA 1
ATOM 1855 C C . PHE A 1 232 ? 0.307 -0.837 -4.313 1.00 82.12 232 PHE A C 1
ATOM 1857 O O . PHE A 1 232 ? 0.712 -1.559 -3.403 1.00 82.12 232 PHE A O 1
ATOM 1864 N N . MET A 1 233 ? 0.245 0.490 -4.215 1.00 77.44 233 MET A N 1
ATOM 1865 C CA . MET A 1 233 ? 0.627 1.222 -3.007 1.00 77.44 233 MET A CA 1
ATOM 1866 C C . MET A 1 233 ? -0.340 2.375 -2.736 1.00 77.44 233 MET A C 1
ATOM 1868 O O . MET A 1 233 ? -0.665 3.076 -3.704 1.00 77.44 233 MET A O 1
ATOM 1872 N N . PRO A 1 234 ? -0.758 2.578 -1.468 1.00 66.94 234 PRO A N 1
ATOM 1873 C CA . PRO A 1 234 ? -1.520 3.747 -1.046 1.00 66.94 234 PRO A CA 1
ATOM 1874 C C . PRO A 1 234 ? -0.662 5.013 -1.144 1.00 66.94 234 PRO A C 1
ATOM 1876 O O . PRO A 1 234 ? 0.568 4.948 -1.092 1.00 66.94 234 PRO A O 1
ATOM 1879 N N . ASP A 1 235 ? -1.314 6.164 -1.290 1.00 63.03 235 ASP A N 1
ATOM 1880 C CA . ASP A 1 235 ? -0.639 7.409 -1.673 1.00 63.03 235 ASP A CA 1
ATOM 1881 C C . ASP A 1 235 ? 0.135 8.093 -0.537 1.00 63.03 235 ASP A C 1
ATOM 1883 O O . ASP A 1 235 ? 0.977 8.947 -0.799 1.00 63.03 235 ASP A O 1
ATOM 1887 N N . GLU A 1 236 ? -0.079 7.658 0.706 1.00 54.16 236 GLU A N 1
ATOM 1888 C CA . GLU A 1 236 ? 0.442 8.282 1.931 1.00 54.16 236 GLU A CA 1
ATOM 1889 C C . GLU A 1 236 ? 1.980 8.288 2.047 1.00 54.16 236 GLU A C 1
ATOM 1891 O O . GLU A 1 236 ? 2.523 9.083 2.805 1.00 54.16 236 GLU A O 1
ATOM 1896 N N . ASN A 1 237 ? 2.697 7.454 1.280 1.00 58.59 237 ASN A N 1
ATOM 1897 C CA . ASN A 1 237 ? 4.168 7.342 1.322 1.00 58.59 237 ASN A CA 1
ATOM 1898 C C . ASN A 1 237 ? 4.835 7.494 -0.056 1.00 58.59 237 ASN A C 1
ATOM 1900 O O . ASN A 1 237 ? 5.928 6.971 -0.297 1.00 58.59 237 ASN A O 1
ATOM 1904 N N . LEU A 1 238 ? 4.165 8.165 -0.992 1.00 74.81 238 LEU A N 1
ATOM 1905 C CA . LEU A 1 238 ? 4.646 8.307 -2.362 1.00 74.81 238 LEU A CA 1
ATOM 1906 C C . LEU A 1 238 ? 5.172 9.706 -2.627 1.00 74.81 238 LEU A C 1
ATOM 1908 O O . LEU A 1 238 ? 4.572 10.702 -2.235 1.00 74.81 238 LEU A O 1
ATOM 1912 N N . VAL A 1 239 ? 6.281 9.773 -3.359 1.00 80.25 239 VAL A N 1
ATOM 1913 C CA . VAL A 1 239 ? 6.760 11.041 -3.905 1.00 80.25 239 VAL A CA 1
ATOM 1914 C C . VAL A 1 239 ? 6.247 11.191 -5.325 1.00 80.25 239 VAL A C 1
ATOM 1916 O O . VAL A 1 239 ? 6.416 10.287 -6.144 1.00 80.25 239 VAL A O 1
ATOM 1919 N N . TYR A 1 240 ? 5.639 12.336 -5.610 1.00 83.88 240 TYR A N 1
ATOM 1920 C CA . TYR A 1 240 ? 5.145 12.673 -6.936 1.00 83.88 240 TYR A CA 1
ATOM 1921 C C . TYR A 1 240 ? 6.128 13.565 -7.686 1.00 83.88 240 TYR A C 1
ATOM 1923 O O . TYR A 1 240 ? 6.846 14.355 -7.076 1.00 83.88 240 TYR A O 1
ATOM 1931 N N . TYR A 1 241 ? 6.147 13.443 -9.010 1.00 82.25 241 TYR A N 1
ATOM 1932 C CA . TYR A 1 241 ? 6.859 14.365 -9.887 1.00 82.25 241 TYR A CA 1
ATOM 1933 C C . TYR A 1 241 ? 6.020 14.697 -11.119 1.00 82.25 241 TYR A C 1
ATOM 1935 O O . TYR A 1 241 ? 5.231 13.865 -11.575 1.00 82.25 241 TYR A O 1
ATOM 1943 N N . SER A 1 242 ? 6.235 15.896 -11.657 1.00 80.94 242 SER A N 1
ATOM 1944 C CA . SER A 1 242 ? 5.727 16.355 -12.951 1.00 80.94 242 SER A CA 1
ATOM 1945 C C . SER A 1 242 ? 6.854 16.676 -13.926 1.00 80.94 242 SER A C 1
ATOM 1947 O O . SER A 1 242 ? 8.008 16.839 -13.521 1.00 80.94 242 SER A O 1
ATOM 1949 N N . ASP A 1 243 ? 6.538 16.819 -15.214 1.00 77.81 243 ASP A N 1
ATOM 1950 C CA . ASP A 1 243 ? 7.520 17.285 -16.205 1.00 77.81 243 ASP A CA 1
ATOM 1951 C C . ASP A 1 243 ? 8.107 18.665 -15.835 1.00 77.81 243 ASP A C 1
ATOM 1953 O O . ASP A 1 243 ? 9.287 18.914 -16.084 1.00 77.81 243 ASP A O 1
ATOM 1957 N N . GLU A 1 244 ? 7.335 19.533 -15.175 1.00 72.25 244 GLU A N 1
ATOM 1958 C CA . GLU A 1 244 ? 7.815 20.828 -14.674 1.00 72.25 244 GLU A CA 1
ATOM 1959 C C . GLU A 1 244 ? 8.841 20.659 -13.544 1.00 72.25 244 GLU A C 1
ATOM 1961 O O . GLU A 1 244 ? 9.884 21.322 -13.549 1.00 72.25 244 GLU A O 1
ATOM 1966 N N . ASP A 1 245 ? 8.593 19.734 -12.612 1.00 70.94 245 ASP A N 1
ATOM 1967 C CA . ASP A 1 245 ? 9.512 19.441 -11.505 1.00 70.94 245 ASP A CA 1
ATOM 1968 C C . ASP A 1 245 ? 10.857 18.920 -12.015 1.00 70.94 245 ASP A C 1
ATOM 1970 O O . ASP A 1 245 ? 11.902 19.278 -11.474 1.00 70.94 245 ASP A O 1
ATOM 1974 N N . LEU A 1 246 ? 10.845 18.148 -13.107 1.00 73.25 246 LEU A N 1
ATOM 1975 C CA . LEU A 1 246 ? 12.064 17.654 -13.749 1.00 73.25 246 LEU A CA 1
ATOM 1976 C C . LEU A 1 246 ? 12.888 18.770 -14.403 1.00 73.25 246 LEU A C 1
ATOM 1978 O O . LEU A 1 246 ? 14.117 18.706 -14.395 1.00 73.25 246 LEU A O 1
ATOM 1982 N N . THR A 1 247 ? 12.235 19.787 -14.974 1.00 62.53 247 THR A N 1
ATOM 1983 C CA . THR A 1 247 ? 12.931 20.884 -15.673 1.00 62.53 247 THR A CA 1
ATOM 1984 C C . THR A 1 247 ? 13.630 21.866 -14.737 1.00 62.53 247 THR A C 1
ATOM 1986 O O . THR A 1 247 ? 14.642 22.449 -15.123 1.00 62.53 247 THR A O 1
ATOM 1989 N N . LYS A 1 248 ? 13.156 22.023 -13.495 1.00 57.31 248 LYS A N 1
ATOM 1990 C CA . LYS A 1 248 ? 13.794 22.911 -12.504 1.00 57.31 248 LYS A CA 1
ATOM 1991 C C . LYS A 1 248 ? 15.222 22.468 -12.166 1.00 57.31 248 LYS A C 1
ATOM 1993 O O . LYS A 1 248 ? 16.090 23.310 -11.988 1.00 57.31 248 LYS A O 1
ATOM 1998 N N . ILE A 1 249 ? 15.485 21.162 -12.181 1.00 53.72 249 ILE A N 1
ATOM 1999 C CA . ILE A 1 249 ? 16.800 20.583 -11.853 1.00 53.72 249 ILE A CA 1
ATOM 2000 C C . ILE A 1 249 ? 17.813 20.774 -12.984 1.00 53.72 249 ILE A C 1
ATOM 2002 O O . ILE A 1 249 ? 19.006 20.792 -12.735 1.00 53.72 249 ILE A O 1
ATOM 2006 N N . THR A 1 250 ? 17.360 20.940 -14.230 1.00 46.12 250 THR A N 1
ATOM 2007 C CA . THR A 1 250 ? 18.258 21.180 -15.376 1.00 46.12 250 THR A CA 1
ATOM 2008 C C . THR A 1 250 ? 18.736 22.628 -15.510 1.00 46.12 250 THR A C 1
ATOM 2010 O O . THR A 1 250 ? 19.536 22.911 -16.396 1.00 46.12 250 THR A O 1
ATOM 2013 N N . VAL A 1 251 ? 18.220 23.555 -14.696 1.00 40.81 251 VAL A N 1
ATOM 2014 C CA . VAL A 1 251 ? 18.587 24.985 -14.744 1.00 40.81 251 VAL A CA 1
ATOM 2015 C C . VAL A 1 251 ? 19.573 25.358 -13.628 1.00 40.81 251 VAL A C 1
ATOM 2017 O O . VAL A 1 251 ? 20.218 26.399 -13.711 1.00 40.81 251 VAL A O 1
ATOM 2020 N N . GLU A 1 252 ? 19.732 24.497 -12.622 1.00 39.88 252 GLU A N 1
ATOM 2021 C CA . GLU A 1 252 ? 20.752 24.612 -11.576 1.00 39.88 252 GLU A CA 1
ATOM 2022 C C . GLU A 1 252 ? 21.905 23.632 -11.863 1.00 39.88 252 GLU A C 1
ATOM 2024 O O . GLU A 1 252 ? 22.067 22.637 -11.164 1.00 39.88 252 GLU A O 1
ATOM 2029 N N . ASP A 1 253 ? 22.674 23.913 -12.921 1.00 36.72 253 ASP A N 1
ATOM 2030 C CA . ASP A 1 253 ? 24.035 23.389 -13.148 1.00 36.72 253 ASP A CA 1
ATOM 2031 C C . ASP A 1 253 ? 25.029 24.568 -13.171 1.00 36.72 253 ASP A C 1
ATOM 2033 O O . ASP A 1 253 ? 24.780 25.543 -13.927 1.00 36.72 253 ASP A O 1
#

Secondary structure (DSSP, 8-state):
-PPP-EEEEEGGG-TT-EESS-EEEEEEEEEE-TTT-PEEEEEEEEEEE-TTPBP-HHHHHHHHHTT--EEEEESS----------EEEEEEEEE-SSS--EEEEEEEESSHHHHHHHHHHHHHHH-SS-EEEEEEEEE---EEEEE-HHHHHHHHHTTPPPEEEEEEEE-----S---SS-----EEEEEEEESSHHHHHHHHHHHS-GGG-SEEEEEEEEGGGGTEEEEE--GGG-EEE-HHHHHHHTT--

Radius of gyration: 24.04 Å; chains: 1; bounding box: 60×59×55 Å